Protein AF-A0A3C0PGJ9-F1 (afdb_monomer_lite)

Radius of gyration: 36.6 Å; chains: 1; bounding box: 47×54×153 Å

Secondary structure (DSSP, 8-state):
------------------------------PPEEEE-TTS-EEEE-TTSBEEETT---PPPSS-EEEEEGGGEEEEE-TTSBEEEESS----HHHH-S-S-EEEEEEEEESSHHHHHHHHHHHHHHHHHHHHHHHTGGG---HHHHHHHHHHS--EEEEEEEEETTTEEEEEEEEEE-HHHHHHHHHHHHHHHHHHHHHHTT-

Structure (mmCIF, N/CA/C/O backbone):
data_AF-A0A3C0PGJ9-F1
#
_entry.id   AF-A0A3C0PGJ9-F1
#
loop_
_atom_site.group_PDB
_atom_site.id
_atom_site.type_symbol
_atom_site.label_atom_id
_atom_site.label_alt_id
_atom_site.label_comp_id
_atom_site.label_asym_id
_atom_site.label_entity_id
_atom_site.label_seq_id
_atom_site.pdbx_PDB_ins_code
_atom_site.Cartn_x
_atom_site.Cartn_y
_atom_site.Cartn_z
_atom_site.occupancy
_atom_site.B_iso_or_equiv
_atom_site.auth_seq_id
_atom_site.auth_comp_id
_atom_site.auth_asym_id
_atom_site.auth_atom_id
_atom_site.pdbx_PDB_model_num
ATOM 1 N N . MET A 1 1 ? -1.703 12.792 115.496 1.00 37.56 1 MET A N 1
ATOM 2 C CA . MET A 1 1 ? -1.846 11.334 115.706 1.00 37.56 1 MET A CA 1
ATOM 3 C C . MET A 1 1 ? -3.031 10.835 114.889 1.00 37.56 1 MET A C 1
ATOM 5 O O . MET A 1 1 ? -4.003 11.565 114.768 1.00 37.56 1 MET A O 1
ATOM 9 N N . LYS A 1 2 ? -2.873 9.636 114.305 1.00 44.28 2 LYS A N 1
ATOM 10 C CA . LYS A 1 2 ? -3.867 8.713 113.705 1.00 44.28 2 LYS A CA 1
ATOM 11 C C . LYS A 1 2 ? -5.272 8.800 114.362 1.00 44.28 2 LYS A C 1
ATOM 13 O O . LYS A 1 2 ? -5.328 9.082 115.547 1.00 44.28 2 LYS A O 1
ATOM 18 N N . LEU A 1 3 ? -6.420 8.504 113.741 1.00 43.69 3 LEU A N 1
ATOM 19 C CA . LEU A 1 3 ? -6.761 7.570 112.659 1.00 43.69 3 LEU A CA 1
ATOM 20 C C . LEU A 1 3 ? -8.226 7.825 112.210 1.00 43.69 3 LEU A C 1
ATOM 22 O O . LEU A 1 3 ? -9.052 8.163 113.052 1.00 43.69 3 LEU A O 1
ATOM 26 N N . GLY A 1 4 ? -8.560 7.474 110.961 1.00 55.72 4 GLY A N 1
ATOM 27 C CA . GLY A 1 4 ? -9.860 6.876 110.615 1.00 55.72 4 GLY A CA 1
ATOM 28 C C . GLY A 1 4 ? -10.813 7.714 109.757 1.00 55.72 4 GLY A C 1
ATOM 29 O O . GLY A 1 4 ? -11.150 8.829 110.130 1.00 55.72 4 GLY A O 1
ATOM 30 N N . ILE A 1 5 ? -11.303 7.127 108.652 1.00 49.25 5 ILE A N 1
ATOM 31 C CA . ILE A 1 5 ? -12.728 6.789 108.416 1.00 49.25 5 ILE A CA 1
ATOM 32 C C . ILE A 1 5 ? -12.975 6.405 106.935 1.00 49.25 5 ILE A C 1
ATOM 34 O O . ILE A 1 5 ? -12.710 7.167 106.016 1.00 49.25 5 ILE A O 1
ATOM 38 N N . LEU A 1 6 ? -13.475 5.171 106.785 1.00 42.78 6 LEU A N 1
ATOM 39 C CA . LEU A 1 6 ? -14.488 4.620 105.868 1.00 42.78 6 LEU A CA 1
ATOM 40 C C . LEU A 1 6 ? -14.475 4.859 104.336 1.00 42.78 6 LEU A C 1
ATOM 42 O O . LEU A 1 6 ? -14.649 5.965 103.848 1.00 42.78 6 LEU A O 1
ATOM 46 N N . LYS A 1 7 ? -14.477 3.707 103.633 1.00 57.66 7 LYS A N 1
ATOM 47 C CA . LYS A 1 7 ? -15.436 3.224 102.604 1.00 57.66 7 LYS A CA 1
ATOM 48 C C . LYS A 1 7 ? -16.105 4.267 101.691 1.00 57.66 7 LYS A C 1
ATOM 50 O O . LYS A 1 7 ? -16.838 5.097 102.194 1.00 57.66 7 LYS A O 1
ATOM 55 N N . PHE A 1 8 ? -16.105 4.023 100.375 1.00 43.84 8 PHE A N 1
ATOM 56 C CA . PHE A 1 8 ? -17.338 3.671 99.645 1.00 43.84 8 PHE A CA 1
ATOM 57 C C . PHE A 1 8 ? -17.036 3.125 98.241 1.00 43.84 8 PHE A C 1
ATOM 59 O O . PHE A 1 8 ? -16.240 3.681 97.490 1.00 43.84 8 PHE A O 1
ATOM 66 N N . SER A 1 9 ? -17.695 2.011 97.921 1.00 53.28 9 SER A N 1
ATOM 67 C CA . SER A 1 9 ? -17.840 1.445 96.582 1.00 53.28 9 SER A CA 1
ATOM 68 C C . SER A 1 9 ? -18.422 2.464 95.614 1.00 53.28 9 SER A C 1
ATOM 70 O O . SER A 1 9 ? -19.460 3.033 95.933 1.00 53.28 9 SER A O 1
ATOM 72 N N . VAL A 1 10 ? -17.887 2.546 94.395 1.00 50.62 10 VAL A N 1
ATOM 73 C CA . VAL A 1 10 ? -18.722 2.773 93.209 1.00 50.62 10 VAL A CA 1
ATOM 74 C C . VAL A 1 10 ? -18.164 1.948 92.050 1.00 50.62 10 VAL A C 1
ATOM 76 O O . VAL A 1 10 ? -17.115 2.232 91.479 1.00 50.62 10 VAL A O 1
ATOM 79 N N . LEU A 1 11 ? -18.906 0.890 91.749 1.00 55.12 11 LEU A N 1
ATOM 80 C CA . LEU A 1 11 ? -18.835 0.070 90.555 1.00 55.12 11 LEU A CA 1
ATOM 81 C C . LEU A 1 11 ? -19.421 0.904 89.397 1.00 55.12 11 LEU A C 1
ATOM 83 O O . LEU A 1 11 ? -20.595 1.259 89.461 1.00 55.12 11 LEU A O 1
ATOM 87 N N . PHE A 1 12 ? -18.645 1.233 88.362 1.00 46.16 12 PHE A N 1
ATOM 88 C CA . PHE A 1 12 ? -19.181 1.834 87.130 1.00 46.16 12 PHE A CA 1
ATOM 89 C C . PHE A 1 12 ? -18.823 0.946 85.933 1.00 46.16 12 PHE A C 1
ATOM 91 O O . PHE A 1 12 ? -17.737 1.018 85.363 1.00 46.16 12 PHE A O 1
ATOM 98 N N . LEU A 1 13 ? -19.760 0.055 85.602 1.00 51.94 13 LEU A N 1
ATOM 99 C CA . LEU A 1 13 ? -19.813 -0.717 84.363 1.00 51.94 13 LEU A CA 1
ATOM 100 C C . LEU A 1 13 ? -20.321 0.203 83.248 1.00 51.94 13 LEU A C 1
ATOM 102 O O . LEU A 1 13 ? -21.502 0.540 83.219 1.00 51.94 13 LEU A O 1
ATOM 106 N N . ILE A 1 14 ? -19.443 0.596 82.326 1.00 56.72 14 ILE A N 1
ATOM 107 C CA . ILE A 1 14 ? -19.838 1.287 81.095 1.00 56.72 14 ILE A CA 1
ATOM 108 C C . ILE A 1 14 ? -19.941 0.232 79.992 1.00 56.72 14 ILE A C 1
ATOM 110 O O . ILE A 1 14 ? -18.946 -0.170 79.392 1.00 56.72 14 ILE A O 1
ATOM 114 N N . PHE A 1 15 ? -21.164 -0.240 79.751 1.00 45.84 15 PHE A N 1
ATOM 115 C CA . PHE A 1 15 ? -21.526 -0.986 78.549 1.00 45.84 15 PHE A CA 1
ATOM 116 C C . PHE A 1 15 ? -21.527 -0.018 77.358 1.00 45.84 15 PHE A C 1
ATOM 118 O O . PHE A 1 15 ? -22.449 0.779 77.197 1.00 45.84 15 PHE A O 1
ATOM 125 N N . SER A 1 16 ? -20.486 -0.079 76.526 1.00 54.81 16 SER A N 1
ATOM 126 C CA . SER A 1 16 ? -20.469 0.580 75.218 1.00 54.81 16 SER A CA 1
ATOM 127 C C . SER A 1 16 ? -21.155 -0.336 74.205 1.00 54.81 16 SER A C 1
ATOM 129 O O . SER A 1 16 ? -20.590 -1.331 73.750 1.00 54.81 16 SER A O 1
ATOM 131 N N . THR A 1 17 ? -22.417 -0.044 73.902 1.00 52.75 17 THR A N 1
ATOM 132 C CA . THR A 1 17 ? -23.191 -0.734 72.867 1.00 52.75 17 THR A CA 1
ATOM 133 C C . THR A 1 17 ? -22.698 -0.313 71.487 1.00 52.75 17 THR A C 1
ATOM 135 O O . THR A 1 17 ? -23.039 0.757 70.979 1.00 52.75 17 THR A O 1
ATOM 138 N N . LEU A 1 18 ? -21.899 -1.187 70.881 1.00 47.06 18 LEU A N 1
ATOM 139 C CA . LEU A 1 18 ? -21.475 -1.135 69.489 1.00 47.06 18 LEU A CA 1
ATOM 140 C C . LEU A 1 18 ? -22.702 -1.361 68.581 1.00 47.06 18 LEU A C 1
ATOM 142 O O . LEU A 1 18 ? -23.127 -2.493 68.362 1.00 47.06 18 LEU A O 1
ATOM 146 N N . SER A 1 19 ? -23.308 -0.282 68.077 1.00 51.66 19 SER A N 1
ATOM 147 C CA . SER A 1 19 ? -24.353 -0.367 67.048 1.00 51.66 19 SER A CA 1
ATOM 148 C C . SER A 1 19 ? -23.714 -0.687 65.700 1.00 51.66 19 SER A C 1
ATOM 150 O O . SER A 1 19 ? -23.225 0.195 64.998 1.00 51.66 19 SER A O 1
ATOM 152 N N . ILE A 1 20 ? -23.705 -1.971 65.347 1.00 55.75 20 ILE A N 1
ATOM 153 C CA . ILE A 1 20 ? -23.336 -2.454 64.016 1.00 55.75 20 ILE A CA 1
ATOM 154 C C . ILE A 1 20 ? -24.517 -2.152 63.084 1.00 55.75 20 ILE A C 1
ATOM 156 O O . ILE A 1 20 ? -25.465 -2.929 62.984 1.00 55.75 20 ILE A O 1
ATOM 160 N N . PHE A 1 21 ? -24.480 -1.003 62.407 1.00 52.09 21 PHE A N 1
ATOM 161 C CA . PHE A 1 21 ? -25.336 -0.764 61.246 1.00 52.09 21 PHE A CA 1
ATOM 162 C C . PHE A 1 21 ? -24.844 -1.658 60.104 1.00 52.09 21 PHE A C 1
ATOM 164 O O . PHE A 1 21 ? -23.918 -1.314 59.374 1.00 52.09 21 PHE A O 1
ATOM 171 N N . ALA A 1 22 ? -25.461 -2.831 59.968 1.00 52.88 22 ALA A N 1
ATOM 172 C CA . ALA A 1 22 ? -25.340 -3.668 58.786 1.00 52.88 22 ALA A CA 1
ATOM 173 C C . ALA A 1 22 ? -26.047 -2.966 57.615 1.00 52.88 22 ALA A C 1
ATOM 175 O O . ALA A 1 22 ? -27.233 -3.176 57.355 1.00 52.88 22 ALA A O 1
ATOM 176 N N . THR A 1 23 ? -25.323 -2.098 56.913 1.00 58.59 23 THR A N 1
ATOM 177 C CA . THR A 1 23 ? -25.697 -1.639 55.578 1.00 58.59 23 THR A CA 1
ATOM 178 C C . THR A 1 23 ? -25.723 -2.861 54.663 1.00 58.59 23 THR A C 1
ATOM 180 O O . THR A 1 23 ? -24.694 -3.335 54.188 1.00 58.59 23 THR A O 1
ATOM 183 N N . LYS A 1 24 ? -26.923 -3.408 54.438 1.00 50.03 24 LYS A N 1
ATOM 184 C CA . LYS A 1 24 ? -27.207 -4.325 53.330 1.00 50.03 24 LYS A CA 1
ATOM 185 C C . LYS A 1 24 ? -26.886 -3.585 52.032 1.00 50.03 24 LYS A C 1
ATOM 187 O O . LYS A 1 24 ? -27.726 -2.868 51.497 1.00 50.03 24 LYS A O 1
ATOM 192 N N . GLY A 1 25 ? -25.644 -3.719 51.573 1.00 55.59 25 GLY A N 1
ATOM 193 C CA . GLY A 1 25 ? -25.239 -3.313 50.240 1.00 55.59 25 GLY A CA 1
ATOM 194 C C . GLY A 1 25 ? -26.101 -4.067 49.241 1.00 55.59 25 GLY A C 1
ATOM 195 O O . GLY A 1 25 ? -26.071 -5.295 49.184 1.00 55.59 25 GLY A O 1
ATOM 196 N N . ILE A 1 26 ? -26.911 -3.326 48.495 1.00 53.72 26 ILE A N 1
ATOM 197 C CA . ILE A 1 26 ? -27.566 -3.819 47.292 1.00 53.72 26 ILE A CA 1
ATOM 198 C C . ILE A 1 26 ? -26.423 -4.123 46.321 1.00 53.72 26 ILE A C 1
ATOM 200 O O . ILE A 1 26 ? -25.862 -3.216 45.712 1.00 53.72 26 ILE A O 1
ATOM 204 N N . LEU A 1 27 ? -26.020 -5.392 46.248 1.00 51.94 27 LEU A N 1
ATOM 205 C CA . LEU A 1 27 ? -25.203 -5.916 45.162 1.00 51.94 27 LEU A CA 1
ATOM 206 C C . LEU A 1 27 ? -26.061 -5.812 43.902 1.00 51.94 27 LEU A C 1
ATOM 208 O O . LEU A 1 27 ? -26.862 -6.693 43.605 1.00 51.94 27 LEU A O 1
ATOM 212 N N . THR A 1 28 ? -25.956 -4.688 43.198 1.00 56.75 28 THR A N 1
ATOM 213 C CA . THR A 1 28 ? -26.374 -4.620 41.803 1.00 56.75 28 THR A CA 1
ATOM 214 C C . THR A 1 28 ? -25.524 -5.636 41.060 1.00 56.75 28 THR A C 1
ATOM 216 O O . THR A 1 28 ? -24.316 -5.449 40.934 1.00 56.75 28 THR A O 1
ATOM 219 N N . GLU A 1 29 ? -26.142 -6.737 40.649 1.00 55.62 29 GLU A N 1
ATOM 220 C CA . GLU A 1 29 ? -25.559 -7.726 39.753 1.00 55.62 29 GLU A CA 1
ATOM 221 C C . GLU A 1 29 ? -25.183 -6.997 38.460 1.00 55.62 29 GLU A C 1
ATOM 223 O O . GLU A 1 29 ? -26.036 -6.677 37.630 1.00 55.62 29 GLU A O 1
ATOM 228 N N . VAL A 1 30 ? -23.915 -6.599 38.349 1.00 62.09 30 VAL A N 1
ATOM 229 C CA . VAL A 1 30 ? -23.435 -5.881 37.174 1.00 62.09 30 VAL A CA 1
ATOM 230 C C . VAL A 1 30 ? -23.255 -6.929 36.085 1.00 62.09 30 VAL A C 1
ATOM 232 O O . VAL A 1 30 ? -22.263 -7.649 36.058 1.00 62.09 30 VAL A O 1
ATOM 235 N N . GLN A 1 31 ? -24.284 -7.081 35.255 1.00 78.50 31 GLN A N 1
ATOM 236 C CA . GLN A 1 31 ? -24.296 -8.056 34.172 1.00 78.50 31 GLN A CA 1
ATOM 237 C C . GLN A 1 31 ? -23.235 -7.702 33.128 1.00 78.50 31 GLN A C 1
ATOM 239 O O . GLN A 1 31 ? -23.148 -6.555 32.679 1.00 78.50 31 GLN A O 1
ATOM 244 N N . SER A 1 32 ? -22.443 -8.699 32.734 1.00 85.75 32 SER A N 1
ATOM 245 C CA . SER A 1 32 ? -21.529 -8.592 31.600 1.00 85.75 32 SER A CA 1
ATOM 246 C C . SER A 1 32 ? -22.314 -8.348 30.307 1.00 85.75 32 SER A C 1
ATOM 248 O O . SER A 1 32 ? -23.414 -8.870 30.118 1.00 85.75 32 SER A O 1
ATOM 250 N N . MET A 1 33 ? -21.755 -7.542 29.405 1.00 90.25 33 MET A N 1
ATOM 251 C CA . MET A 1 33 ? -22.374 -7.231 28.113 1.00 90.25 33 MET A CA 1
ATOM 252 C C . MET A 1 33 ? -21.811 -8.141 27.022 1.00 90.25 33 MET A C 1
ATOM 254 O O . MET A 1 33 ? -20.600 -8.239 26.859 1.00 90.25 33 MET A O 1
ATOM 258 N N . GLU A 1 34 ? -22.682 -8.768 26.237 1.00 92.31 34 GLU A N 1
ATOM 259 C CA . GLU A 1 34 ? -22.280 -9.556 25.068 1.00 92.31 34 GLU A CA 1
ATOM 260 C C . GLU A 1 34 ? -22.161 -8.673 23.826 1.00 92.31 34 GLU A C 1
ATOM 262 O O . GLU A 1 34 ? -23.104 -7.961 23.471 1.00 92.31 34 GLU A O 1
ATOM 267 N N . LEU A 1 35 ? -21.025 -8.754 23.131 1.00 92.12 35 LEU A N 1
ATOM 268 C CA . LEU A 1 35 ? -20.812 -8.107 21.840 1.00 92.12 35 LEU A CA 1
ATOM 269 C C . LEU A 1 35 ? -20.402 -9.111 20.772 1.00 92.12 35 LEU A C 1
ATOM 271 O O . LEU A 1 35 ? -19.624 -10.028 21.023 1.00 92.12 35 LEU A O 1
ATOM 275 N N . LYS A 1 36 ? -20.883 -8.881 19.548 1.00 90.69 36 LYS A N 1
ATOM 276 C CA . LYS A 1 36 ? -20.424 -9.597 18.360 1.00 90.69 36 LYS A CA 1
ATOM 277 C C . LYS A 1 36 ? -19.323 -8.796 17.670 1.00 90.69 36 LYS A C 1
ATOM 279 O O . LYS A 1 36 ? -19.534 -7.638 17.314 1.00 90.69 36 LYS A O 1
ATOM 284 N N . THR A 1 37 ? -18.162 -9.404 17.486 1.00 87.44 37 THR A N 1
ATOM 285 C CA . THR A 1 37 ? -17.007 -8.802 16.817 1.00 87.44 37 THR A CA 1
ATOM 286 C C . THR A 1 37 ? -17.203 -8.763 15.291 1.00 87.44 37 THR A C 1
ATOM 288 O O . THR A 1 37 ? -18.058 -9.480 14.756 1.00 87.44 37 THR A O 1
ATOM 291 N N . PRO A 1 38 ? -16.422 -7.952 14.549 1.00 81.06 38 PRO A N 1
ATOM 292 C CA . PRO A 1 38 ? -16.539 -7.851 13.089 1.00 81.06 38 PRO A CA 1
ATOM 293 C C . PRO A 1 38 ? -16.291 -9.167 12.334 1.00 81.06 38 PRO A C 1
ATOM 295 O O . PRO A 1 38 ? -16.853 -9.376 11.263 1.00 81.06 38 PRO A O 1
ATOM 298 N N . ASP A 1 39 ? -15.481 -10.065 12.897 1.00 82.69 39 ASP A N 1
ATOM 299 C CA . ASP A 1 39 ? -15.217 -11.417 12.385 1.00 82.69 39 ASP A CA 1
ATOM 300 C C . ASP A 1 39 ? -16.267 -12.454 12.831 1.00 82.69 39 ASP A C 1
ATOM 302 O O . ASP A 1 39 ? -16.199 -13.623 12.456 1.00 82.69 39 ASP A O 1
ATOM 306 N N . GLY A 1 40 ? -17.279 -12.023 13.588 1.00 86.25 40 GLY A N 1
ATOM 307 C CA . GLY A 1 40 ? -18.448 -12.819 13.947 1.00 86.25 40 GLY A CA 1
ATOM 308 C C . GLY A 1 40 ? -18.339 -13.603 15.253 1.00 86.25 40 GLY A C 1
ATOM 309 O O . GLY A 1 40 ? -19.265 -14.359 15.552 1.00 86.25 40 GLY A O 1
ATOM 310 N N . LEU A 1 41 ? -17.269 -13.415 16.027 1.00 88.62 41 LEU A N 1
ATOM 311 C CA . LEU A 1 41 ? -17.097 -14.007 17.355 1.00 88.62 41 LEU A CA 1
ATOM 312 C C . LEU A 1 41 ? -17.924 -13.260 18.404 1.00 88.62 41 LEU A C 1
ATOM 314 O O . LEU A 1 41 ? -18.353 -12.129 18.186 1.00 88.62 41 LEU A O 1
ATOM 318 N N . ILE A 1 42 ? -18.151 -13.901 19.550 1.00 91.12 42 ILE A N 1
ATOM 319 C CA . ILE A 1 42 ? -18.863 -13.299 20.680 1.00 91.12 42 ILE A CA 1
ATOM 320 C C . ILE A 1 42 ? -17.872 -13.068 21.818 1.00 91.12 42 ILE A C 1
ATOM 322 O O . ILE A 1 42 ? -17.197 -13.998 22.266 1.00 91.12 42 ILE A O 1
ATOM 326 N N . ILE A 1 43 ? -17.807 -11.825 22.285 1.00 92.88 43 ILE A N 1
ATOM 327 C CA . ILE A 1 43 ? -17.016 -11.414 23.443 1.00 92.88 43 ILE A CA 1
ATOM 328 C C . ILE A 1 43 ? -17.928 -10.958 24.581 1.00 92.88 43 ILE A C 1
ATOM 330 O O . ILE A 1 43 ? -19.011 -10.415 24.352 1.00 92.88 43 ILE A O 1
ATOM 334 N N . LEU A 1 44 ? -17.468 -11.182 25.804 1.00 93.56 44 LEU A N 1
ATOM 335 C CA . LEU A 1 44 ? -18.070 -10.727 27.045 1.00 93.56 44 LEU A CA 1
ATOM 336 C C . LEU A 1 44 ? -17.284 -9.525 27.549 1.00 93.56 44 LEU A C 1
ATOM 338 O O . LEU A 1 44 ? -16.071 -9.600 27.723 1.00 93.56 44 LEU A O 1
ATOM 342 N N . LEU A 1 45 ? -17.980 -8.419 27.772 1.00 94.06 45 LEU A N 1
ATOM 343 C CA . LEU A 1 45 ? -17.442 -7.229 28.408 1.00 94.06 45 LEU A CA 1
ATOM 344 C C . LEU A 1 45 ? -17.787 -7.262 29.886 1.00 94.06 45 LEU A C 1
ATOM 346 O O . LEU A 1 45 ? -18.958 -7.162 30.264 1.00 94.06 45 LEU A O 1
ATOM 350 N N . ASN A 1 46 ? -16.763 -7.368 30.715 1.00 93.25 46 ASN A N 1
ATOM 351 C CA . ASN A 1 46 ? -16.915 -7.397 32.152 1.00 93.25 46 ASN A CA 1
ATOM 352 C C . ASN A 1 46 ? -17.020 -5.975 32.726 1.00 93.25 46 ASN A C 1
ATOM 354 O O . ASN A 1 46 ? -16.427 -5.030 32.189 1.00 93.25 46 ASN A O 1
ATOM 358 N N . PRO A 1 47 ? -17.740 -5.808 33.847 1.00 90.50 47 PRO A N 1
ATOM 359 C CA . PRO A 1 47 ? -17.896 -4.524 34.535 1.00 90.50 47 PRO A CA 1
ATOM 360 C C . PRO A 1 47 ? -16.592 -3.847 34.971 1.00 90.50 47 PRO A C 1
ATOM 362 O O . PRO A 1 47 ? -16.553 -2.631 35.137 1.00 90.50 47 PRO A O 1
ATOM 365 N N . ASP A 1 48 ? -15.527 -4.623 35.163 1.00 92.00 48 ASP A N 1
ATOM 366 C CA . ASP A 1 48 ? -14.194 -4.175 35.581 1.00 92.00 48 ASP A CA 1
ATOM 367 C C . ASP A 1 48 ? -13.315 -3.694 34.405 1.00 92.00 48 ASP A C 1
ATOM 369 O O . ASP A 1 48 ? -12.084 -3.624 34.505 1.00 92.00 48 ASP A O 1
ATOM 373 N N . SER A 1 49 ? -13.952 -3.374 33.274 1.00 92.88 49 SER A N 1
ATOM 374 C CA . SER A 1 49 ? -13.308 -2.998 32.014 1.00 92.88 49 SER A CA 1
ATOM 375 C C . SER A 1 49 ? -12.418 -4.091 31.416 1.00 92.88 49 SER A C 1
ATOM 377 O O . SER A 1 49 ? -11.555 -3.770 30.597 1.00 92.88 49 SER A O 1
ATOM 379 N N . THR A 1 50 ? -12.592 -5.360 31.798 1.00 94.00 50 THR A N 1
ATOM 380 C CA . THR A 1 50 ? -11.949 -6.497 31.119 1.00 94.00 50 THR A CA 1
ATOM 381 C C . THR A 1 50 ? -12.872 -7.141 30.095 1.00 94.00 50 THR A C 1
ATOM 383 O O . THR A 1 50 ? -14.084 -6.932 30.132 1.00 94.00 50 THR A O 1
ATOM 386 N N . TRP A 1 51 ? -12.322 -7.880 29.137 1.00 93.75 51 TRP A N 1
ATOM 387 C CA . TRP A 1 51 ? -13.132 -8.635 28.184 1.00 93.75 51 TRP A CA 1
ATOM 388 C C . TRP A 1 51 ? -12.547 -10.021 27.919 1.00 93.75 51 TRP A C 1
ATOM 390 O O . TRP A 1 51 ? -11.341 -10.229 28.046 1.00 93.75 51 TRP A O 1
ATOM 400 N N . GLU A 1 52 ? -13.409 -10.957 27.531 1.00 91.81 52 GLU A N 1
ATOM 401 C CA . GLU A 1 52 ? -13.035 -12.333 27.195 1.00 91.81 52 GLU A CA 1
ATOM 402 C C . GLU A 1 52 ? -13.912 -12.905 26.074 1.00 91.81 52 GLU A C 1
ATOM 404 O O . GLU A 1 52 ? -14.963 -12.356 25.747 1.00 91.81 52 GLU A O 1
ATOM 409 N N . PHE A 1 53 ? -13.498 -14.014 25.461 1.00 91.56 53 PHE A N 1
ATOM 410 C CA . PHE A 1 53 ? -14.346 -14.739 24.512 1.00 91.56 53 PHE A CA 1
ATOM 411 C C . PHE A 1 53 ? -15.366 -15.595 25.263 1.00 91.56 53 PHE A C 1
ATOM 413 O O . PHE A 1 53 ? -14.992 -16.353 26.157 1.00 91.56 53 PHE A O 1
ATOM 420 N N . LYS A 1 54 ? -16.641 -15.533 24.855 1.00 87.50 54 LYS A N 1
ATOM 421 C CA . LYS A 1 54 ? -17.746 -16.235 25.535 1.00 87.50 54 LYS A CA 1
ATOM 422 C C . LYS A 1 54 ? -17.529 -17.749 25.650 1.00 87.50 54 LYS A C 1
ATOM 424 O O . LYS A 1 54 ? -17.870 -18.340 26.667 1.00 87.50 54 LYS A O 1
ATOM 429 N N . ASP A 1 55 ? -16.925 -18.360 24.633 1.00 83.44 55 ASP A N 1
ATOM 430 C CA . ASP A 1 55 ? -16.706 -19.811 24.579 1.00 83.44 55 ASP A CA 1
ATOM 431 C C . ASP A 1 55 ? -15.367 -20.251 25.203 1.00 83.44 55 ASP A C 1
ATOM 433 O O . ASP A 1 55 ? -14.927 -21.381 24.999 1.00 83.44 55 ASP A O 1
ATOM 437 N N . GLY A 1 56 ? -14.657 -19.359 25.907 1.00 71.25 56 GLY A N 1
ATOM 438 C CA . GLY A 1 56 ? -13.340 -19.655 26.489 1.00 71.25 56 GLY A CA 1
ATOM 439 C C . GLY A 1 56 ? -12.238 -19.925 25.453 1.00 71.25 56 GLY A C 1
ATOM 440 O O . GLY A 1 56 ? -11.124 -20.308 25.811 1.00 71.25 56 GLY A O 1
ATOM 441 N N . ILE A 1 57 ? -12.525 -19.722 24.163 1.00 74.38 57 ILE A N 1
ATOM 442 C CA . ILE A 1 57 ? -11.552 -19.848 23.081 1.00 74.38 57 ILE A CA 1
ATOM 443 C C . ILE A 1 57 ? -10.606 -18.653 23.178 1.00 74.38 57 ILE A C 1
ATOM 445 O O . ILE A 1 57 ? -10.942 -17.553 22.744 1.00 74.38 57 ILE A O 1
ATOM 449 N N . GLN A 1 58 ? -9.411 -18.856 23.729 1.00 71.25 58 GLN A N 1
ATOM 450 C CA . GLN A 1 58 ? -8.357 -17.848 23.664 1.00 71.25 58 GLN A CA 1
ATOM 451 C C . GLN A 1 58 ? -7.889 -17.712 22.215 1.00 71.25 58 GLN A C 1
ATOM 453 O O . GLN A 1 58 ? -7.115 -18.528 21.714 1.00 71.25 58 GLN A O 1
ATOM 458 N N . LYS A 1 59 ? -8.382 -16.680 21.531 1.00 77.38 59 LYS A N 1
ATOM 459 C CA . LYS A 1 59 ? -7.773 -16.191 20.298 1.00 77.38 59 LYS A CA 1
ATOM 460 C C . LYS A 1 59 ? -6.891 -15.000 20.610 1.00 77.38 59 LYS A C 1
ATOM 462 O O . LYS A 1 59 ? -7.271 -14.104 21.360 1.00 77.38 59 LYS A O 1
ATOM 467 N N . GLU A 1 60 ? -5.726 -14.985 19.991 1.00 77.88 60 GLU A N 1
ATOM 468 C CA . GLU A 1 60 ? -4.891 -13.801 19.968 1.00 77.88 60 GLU A CA 1
ATOM 469 C C . GLU A 1 60 ? -5.535 -12.777 19.029 1.00 77.88 60 GLU A C 1
ATOM 471 O O . GLU A 1 60 ? -5.821 -13.079 17.868 1.00 77.88 60 GLU A O 1
ATOM 476 N N . ILE A 1 61 ? -5.823 -11.582 19.545 1.00 81.56 61 ILE A N 1
ATOM 477 C CA . ILE A 1 61 ? -6.239 -10.464 18.702 1.00 81.56 61 ILE A CA 1
ATOM 478 C C . ILE A 1 61 ? -4.993 -9.702 18.254 1.00 81.56 61 ILE A C 1
ATOM 480 O O . ILE A 1 61 ? -4.208 -9.234 19.074 1.00 81.56 61 ILE A O 1
ATOM 484 N N . GLU A 1 62 ? -4.803 -9.582 16.940 1.00 83.06 62 GLU A N 1
ATOM 485 C CA . GLU A 1 62 ? -3.591 -8.994 16.344 1.00 83.06 62 GLU A CA 1
ATOM 486 C C . GLU A 1 62 ? -3.497 -7.473 16.504 1.00 83.06 62 GLU A C 1
ATOM 488 O O . GLU A 1 62 ? -2.410 -6.903 16.381 1.00 83.06 62 GLU A O 1
ATOM 493 N N . ARG A 1 63 ? -4.624 -6.806 16.778 1.00 88.81 63 ARG A N 1
ATOM 494 C CA . ARG A 1 63 ? -4.716 -5.357 16.986 1.00 88.81 63 ARG A CA 1
ATOM 495 C C . ARG A 1 63 ? -5.982 -4.986 17.748 1.00 88.81 63 ARG A C 1
ATOM 497 O O . ARG A 1 63 ? -6.943 -5.756 17.769 1.00 88.81 63 ARG A O 1
ATOM 504 N N . ASP A 1 64 ? -5.975 -3.795 18.336 1.00 92.12 64 ASP A N 1
ATOM 505 C CA . ASP A 1 64 ? -7.182 -3.182 18.884 1.00 92.12 64 ASP A CA 1
ATOM 506 C C . ASP A 1 64 ? -8.255 -3.054 17.786 1.00 92.12 64 ASP A C 1
ATOM 508 O O . ASP A 1 64 ? -7.961 -2.946 16.595 1.00 92.12 64 ASP A O 1
ATOM 512 N N . PHE A 1 65 ? -9.528 -3.066 18.158 1.00 91.06 65 PHE A N 1
ATOM 513 C CA . PHE A 1 65 ? -10.610 -2.841 17.203 1.00 91.06 65 PHE A CA 1
ATOM 514 C C . PHE A 1 65 ? -11.811 -2.203 17.878 1.00 91.06 65 PHE A C 1
ATOM 516 O O . PHE A 1 65 ? -11.962 -2.236 19.097 1.00 91.06 65 PHE A O 1
ATOM 523 N N . THR A 1 66 ? -12.683 -1.608 17.073 1.00 93.06 66 THR A N 1
ATOM 524 C CA . THR A 1 66 ? -13.905 -0.980 17.568 1.00 93.06 66 THR A CA 1
ATOM 525 C C . THR A 1 66 ? -15.149 -1.733 17.128 1.00 93.06 66 THR A C 1
ATOM 527 O O . THR A 1 66 ? -15.232 -2.192 15.991 1.00 93.06 66 THR A O 1
ATOM 530 N N . VAL A 1 67 ? -16.129 -1.823 18.023 1.00 92.06 67 VAL A N 1
ATOM 531 C CA . VAL A 1 67 ? -17.447 -2.410 17.776 1.00 92.06 67 VAL A CA 1
ATOM 532 C C . VAL A 1 67 ? -18.501 -1.317 17.961 1.00 92.06 67 VAL A C 1
ATOM 534 O O . VAL A 1 67 ? -18.653 -0.808 19.077 1.00 92.06 67 VAL A O 1
ATOM 537 N N . PRO A 1 68 ? -19.228 -0.913 16.905 1.00 91.06 68 PRO A N 1
ATOM 538 C CA . PRO A 1 68 ? -20.353 -0.005 17.061 1.00 91.06 68 PRO A CA 1
ATOM 539 C C . PRO A 1 68 ? -21.474 -0.714 17.826 1.00 91.06 68 PRO A C 1
ATOM 541 O O . PRO A 1 68 ? -21.862 -1.835 17.497 1.00 91.06 68 PRO A O 1
ATOM 544 N N . VAL A 1 69 ? -22.006 -0.053 18.850 1.00 89.69 69 VAL A N 1
ATOM 545 C CA . VAL A 1 69 ? -23.128 -0.551 19.651 1.00 89.69 69 VAL A CA 1
ATOM 546 C C . VAL A 1 69 ? -24.341 0.365 19.490 1.00 89.69 69 VAL A C 1
ATOM 548 O O . VAL A 1 69 ? -24.246 1.500 19.014 1.00 89.69 69 VAL A O 1
ATOM 551 N N . GLY A 1 70 ? -25.518 -0.139 19.865 1.00 84.00 70 GLY A N 1
ATOM 552 C CA . GLY A 1 70 ? -26.769 0.614 19.766 1.00 84.00 70 GLY A CA 1
ATOM 553 C C . GLY A 1 70 ? -26.693 1.992 20.441 1.00 84.00 70 GLY A C 1
ATOM 554 O O . GLY A 1 70 ? -26.002 2.183 21.442 1.00 84.00 70 GLY A O 1
ATOM 555 N N . GLY A 1 71 ? -27.414 2.968 19.885 1.00 84.94 71 GLY A N 1
ATOM 556 C CA . GLY A 1 71 ? -27.446 4.336 20.418 1.00 84.94 71 GLY A CA 1
ATOM 557 C C . GLY A 1 71 ? -26.242 5.205 20.038 1.00 84.94 71 GLY A C 1
ATOM 558 O O . GLY A 1 71 ? -25.988 6.200 20.709 1.00 84.94 71 GLY A O 1
ATOM 559 N N . GLY A 1 72 ? -25.498 4.840 18.986 1.00 84.31 72 GLY A N 1
ATOM 560 C CA . GLY A 1 72 ? -24.399 5.650 18.444 1.00 84.31 72 GLY A CA 1
ATOM 561 C C . GLY A 1 72 ? -23.115 5.618 19.274 1.00 84.31 72 GLY A C 1
ATOM 562 O O . GLY A 1 72 ? -22.229 6.440 19.057 1.00 84.31 72 GLY A O 1
ATOM 563 N N . LYS A 1 73 ? -23.009 4.691 20.230 1.00 89.69 73 LYS A N 1
ATOM 564 C CA . LYS A 1 73 ? -21.790 4.474 21.011 1.00 89.69 73 LYS A CA 1
ATOM 565 C C . LYS A 1 73 ? -20.885 3.485 20.287 1.00 89.69 73 LYS A C 1
ATOM 567 O O . LYS A 1 73 ? -21.355 2.624 19.548 1.00 89.69 73 LYS A O 1
ATOM 572 N N . ILE A 1 74 ? -19.587 3.581 20.532 1.00 93.62 74 ILE A N 1
ATOM 573 C CA . ILE A 1 74 ? -18.589 2.679 19.960 1.00 93.62 74 ILE A CA 1
ATOM 574 C C . ILE A 1 74 ? -17.750 2.144 21.110 1.00 93.62 74 ILE A C 1
ATOM 576 O O . ILE A 1 74 ? -17.324 2.910 21.973 1.00 93.62 74 ILE A O 1
ATOM 580 N N . VAL A 1 75 ? -17.532 0.835 21.137 1.00 94.50 75 VAL A N 1
ATOM 581 C CA . VAL A 1 75 ? -16.675 0.183 22.125 1.00 94.50 75 VAL A CA 1
ATOM 582 C C . VAL A 1 75 ? -15.325 -0.110 21.492 1.00 94.50 75 VAL A C 1
ATOM 584 O O . VAL A 1 75 ? -15.265 -0.737 20.442 1.00 94.50 75 VAL A O 1
ATOM 587 N N . LEU A 1 76 ? -14.248 0.327 22.131 1.00 94.50 76 LEU A N 1
ATOM 588 C CA . LEU A 1 76 ? -12.884 -0.095 21.854 1.00 94.50 76 LEU A CA 1
ATOM 589 C C . LEU A 1 76 ? -12.594 -1.390 22.608 1.00 94.50 76 LEU A C 1
ATOM 591 O O . LEU A 1 76 ? -12.764 -1.437 23.824 1.00 94.50 76 LEU A O 1
ATOM 595 N N . ILE A 1 77 ? -12.118 -2.394 21.886 1.00 93.94 77 ILE A N 1
ATOM 596 C CA . ILE A 1 77 ? -11.587 -3.650 22.401 1.00 93.94 77 ILE A CA 1
ATOM 597 C C . ILE A 1 77 ? -10.081 -3.626 22.180 1.00 93.94 77 ILE A C 1
ATOM 599 O O . ILE A 1 77 ? -9.626 -3.571 21.037 1.00 93.94 77 ILE A O 1
ATOM 603 N N . SER A 1 78 ? -9.315 -3.628 23.268 1.00 92.81 78 SER A N 1
ATOM 604 C CA . SER A 1 78 ? -7.858 -3.577 23.207 1.00 92.81 78 SER A CA 1
ATOM 605 C C . SER A 1 78 ? -7.220 -4.948 23.411 1.00 92.81 78 SER A C 1
ATOM 607 O O . SER A 1 78 ? -7.726 -5.781 24.169 1.00 92.81 78 SER A O 1
ATOM 609 N N . GLN A 1 79 ? -6.068 -5.158 22.770 1.00 92.12 79 GLN A N 1
ATOM 610 C CA . GLN A 1 79 ? -5.216 -6.350 22.892 1.00 92.12 79 GLN A CA 1
ATOM 611 C C . GLN A 1 79 ? -4.796 -6.659 24.324 1.00 92.12 79 GLN A C 1
ATOM 613 O O . GLN A 1 79 ? -4.579 -7.815 24.673 1.00 92.12 79 GLN A O 1
ATOM 618 N N . ASN A 1 80 ? -4.724 -5.642 25.180 1.00 90.25 80 ASN A N 1
ATOM 619 C CA . ASN A 1 80 ? -4.372 -5.788 26.591 1.00 90.25 80 ASN A CA 1
ATOM 620 C C . ASN A 1 80 ? -5.546 -6.250 27.480 1.00 90.25 80 ASN A C 1
ATOM 622 O O . ASN A 1 80 ? -5.514 -6.032 28.692 1.00 90.25 80 ASN A O 1
ATOM 626 N N . GLN A 1 81 ? -6.584 -6.852 26.887 1.00 91.38 81 GLN A N 1
ATOM 627 C CA . GLN A 1 81 ? -7.800 -7.311 27.568 1.00 91.38 81 GLN A CA 1
ATOM 628 C C . GLN A 1 81 ? -8.587 -6.185 28.250 1.00 91.38 81 GLN A C 1
ATOM 630 O O . GLN A 1 81 ? -9.306 -6.430 29.217 1.00 91.38 81 GLN A O 1
ATOM 635 N N . LYS A 1 82 ? -8.470 -4.942 27.766 1.00 94.88 82 LYS A N 1
ATOM 636 C CA . LYS A 1 82 ? -9.283 -3.813 28.236 1.00 94.88 82 LYS A CA 1
ATOM 637 C C . LYS A 1 82 ? -10.317 -3.386 27.211 1.00 94.88 82 LYS A C 1
ATOM 639 O O . LYS A 1 82 ? -10.104 -3.525 26.008 1.00 94.88 82 LYS A O 1
ATOM 644 N N . TRP A 1 83 ? -11.428 -2.841 27.696 1.00 95.62 83 TRP A N 1
ATOM 645 C CA . TRP A 1 83 ? -12.426 -2.200 26.848 1.00 95.62 83 TRP A CA 1
ATOM 646 C C . TRP A 1 83 ? -12.881 -0.850 27.400 1.00 95.62 83 TRP A C 1
ATOM 648 O O . TRP A 1 83 ? -12.769 -0.565 28.593 1.00 95.62 83 TRP A O 1
ATOM 658 N N . GLY A 1 84 ? -13.407 -0.008 26.513 1.00 94.88 84 GLY A N 1
ATOM 659 C CA . GLY A 1 84 ? -13.981 1.283 26.880 1.00 94.88 84 GLY A CA 1
ATOM 660 C C . GLY A 1 84 ? -14.798 1.894 25.751 1.00 94.88 84 GLY A C 1
ATOM 661 O O . GLY A 1 84 ? -14.749 1.427 24.618 1.00 94.88 84 GLY A O 1
ATOM 662 N N . PHE A 1 85 ? -15.558 2.946 26.046 1.00 94.38 85 PHE A N 1
ATOM 663 C CA . PHE A 1 85 ? -16.269 3.691 25.010 1.00 94.38 85 PHE A CA 1
ATOM 664 C C . PHE A 1 85 ? -15.351 4.711 24.341 1.00 94.38 85 PHE A C 1
ATOM 666 O O . PHE A 1 85 ? -14.583 5.403 25.008 1.00 94.38 85 PHE A O 1
ATOM 673 N N . VAL A 1 86 ? -15.475 4.831 23.025 1.00 94.38 86 VAL A N 1
ATOM 674 C CA . VAL A 1 86 ? -14.772 5.823 22.212 1.00 94.38 86 VAL A CA 1
ATOM 675 C C . VAL A 1 86 ? -15.761 6.588 21.342 1.00 94.38 86 VAL A C 1
ATOM 677 O O . VAL A 1 86 ? -16.848 6.110 21.025 1.00 94.38 86 VAL A O 1
ATOM 680 N N . GLU A 1 87 ? -15.380 7.802 20.952 1.00 90.31 87 GLU A N 1
ATOM 681 C CA . GLU A 1 87 ? -16.214 8.664 20.104 1.00 90.31 87 GLU A CA 1
ATOM 682 C C . GLU A 1 87 ? -16.124 8.306 18.616 1.00 90.31 87 GLU A C 1
ATOM 684 O O . GLU A 1 87 ? -16.973 8.712 17.824 1.00 90.31 87 GLU A O 1
ATOM 689 N N . LYS A 1 88 ? -15.062 7.600 18.210 1.00 89.19 88 LYS A N 1
ATOM 690 C CA . LYS A 1 88 ? -14.752 7.304 16.809 1.00 89.19 88 LYS A CA 1
ATOM 691 C C . LYS A 1 88 ? -14.209 5.893 16.669 1.00 89.19 88 LYS A C 1
ATOM 693 O O . LYS A 1 88 ? -13.489 5.414 17.541 1.00 89.19 88 LYS A O 1
ATOM 698 N N . GLU A 1 89 ? -14.533 5.267 15.545 1.00 88.75 89 GLU A N 1
ATOM 699 C CA . GLU A 1 89 ? -13.964 3.978 15.170 1.00 88.75 89 GLU A CA 1
ATOM 700 C C . GLU A 1 89 ? -12.457 4.104 14.944 1.00 88.75 89 GLU A C 1
ATOM 702 O O . GLU A 1 89 ? -11.973 5.107 14.403 1.00 88.75 89 GLU A O 1
ATOM 707 N N . ILE A 1 90 ? -11.720 3.070 15.339 1.00 87.62 90 ILE A N 1
ATOM 708 C CA . ILE A 1 90 ? -10.314 2.957 14.976 1.00 87.62 90 ILE A CA 1
ATOM 709 C C . ILE A 1 90 ? -10.255 2.489 13.529 1.00 87.62 90 ILE A C 1
ATOM 711 O O . ILE A 1 90 ? -10.781 1.438 13.174 1.00 87.62 90 ILE A O 1
ATOM 715 N N . VAL A 1 91 ? -9.585 3.280 12.698 1.00 84.94 91 VAL A N 1
ATOM 716 C CA . VAL A 1 91 ? -9.337 2.951 11.298 1.00 84.94 91 VAL A CA 1
ATOM 717 C C . VAL A 1 91 ? -7.837 2.832 11.109 1.00 84.94 91 VAL A C 1
ATOM 719 O O . VAL A 1 91 ? -7.113 3.822 11.225 1.00 84.94 91 VAL A O 1
ATOM 722 N N . TYR A 1 92 ? -7.369 1.627 10.801 1.00 85.62 92 TYR A N 1
ATOM 723 C CA . TYR A 1 92 ? -5.970 1.421 10.461 1.00 85.62 92 TYR A CA 1
ATOM 724 C C . TYR A 1 92 ? -5.718 1.824 9.017 1.00 85.62 92 TYR A C 1
ATOM 726 O O . TYR A 1 92 ? -6.509 1.539 8.117 1.00 85.62 92 TYR A O 1
ATOM 734 N N . GLU A 1 93 ? -4.573 2.452 8.770 1.00 85.88 93 GLU A N 1
ATOM 735 C CA . GLU A 1 93 ? -4.189 2.848 7.414 1.00 85.88 93 GLU A CA 1
ATOM 736 C C . GLU A 1 93 ? -4.084 1.648 6.467 1.00 85.88 93 GLU A C 1
ATOM 738 O O . GLU A 1 93 ? -4.448 1.739 5.297 1.00 85.88 93 GLU A O 1
ATOM 743 N N . SER A 1 94 ? -3.674 0.489 6.981 1.00 86.19 94 SER A N 1
ATOM 744 C CA . SER A 1 94 ? -3.655 -0.765 6.229 1.00 86.19 94 SER A CA 1
ATOM 745 C C . SER A 1 94 ? -5.036 -1.192 5.720 1.00 86.19 94 SER A C 1
ATOM 747 O O . SER A 1 94 ? -5.111 -1.762 4.636 1.00 86.19 94 SER A O 1
ATOM 749 N N . ASP A 1 95 ? -6.119 -0.865 6.429 1.00 86.94 95 ASP A N 1
ATOM 750 C CA . ASP A 1 95 ? -7.498 -1.201 6.033 1.00 86.94 95 ASP A CA 1
ATOM 751 C C . ASP A 1 95 ? -8.046 -0.235 4.965 1.00 86.94 95 ASP A C 1
ATOM 753 O O . ASP A 1 95 ? -9.031 -0.506 4.259 1.00 86.94 95 ASP A O 1
ATOM 757 N N . LEU A 1 96 ? -7.389 0.920 4.823 1.00 89.38 96 LEU A N 1
ATOM 758 C CA . LEU A 1 96 ? -7.678 1.894 3.778 1.00 89.38 96 LEU A CA 1
ATOM 759 C C . LEU A 1 96 ? -7.068 1.492 2.428 1.00 89.38 96 LEU A C 1
ATOM 761 O O . LEU A 1 96 ? -7.491 2.018 1.393 1.00 89.38 96 LEU A O 1
ATOM 765 N N . LEU A 1 97 ? -6.127 0.545 2.403 1.00 93.00 97 LEU A N 1
ATOM 766 C CA . LEU A 1 97 ? -5.650 -0.052 1.160 1.00 93.00 97 LEU A CA 1
ATOM 767 C C . LEU A 1 97 ? -6.741 -0.932 0.541 1.00 93.00 97 LEU A C 1
ATOM 769 O O . LEU A 1 97 ? -7.450 -1.660 1.231 1.00 93.00 97 LEU A O 1
ATOM 773 N N . SER A 1 98 ? -6.894 -0.867 -0.782 1.00 91.88 98 SER A N 1
ATOM 774 C CA . SER A 1 98 ? -7.761 -1.804 -1.515 1.00 91.88 98 SER A CA 1
ATOM 775 C C . SER A 1 98 ? -7.021 -3.037 -2.038 1.00 91.88 98 SER A C 1
ATOM 777 O O . SER A 1 98 ? -7.670 -3.987 -2.463 1.00 91.88 98 SER A O 1
ATOM 779 N N . LEU A 1 99 ? -5.685 -3.020 -2.017 1.00 92.12 99 LEU A N 1
ATOM 780 C CA . LEU A 1 99 ? -4.810 -4.093 -2.483 1.00 92.12 99 LEU A CA 1
ATOM 781 C C . LEU A 1 99 ? -3.592 -4.198 -1.560 1.00 92.12 99 LEU A C 1
ATOM 783 O O . LEU A 1 99 ? -3.035 -3.172 -1.170 1.00 92.12 99 LEU A O 1
ATOM 787 N N . ASP A 1 100 ? -3.136 -5.420 -1.285 1.00 91.12 100 ASP A N 1
ATOM 788 C CA . ASP A 1 100 ? -1.899 -5.662 -0.525 1.00 91.12 100 ASP A CA 1
ATOM 789 C C . ASP A 1 100 ? -0.635 -5.528 -1.383 1.00 91.12 100 ASP A C 1
ATOM 791 O O . ASP A 1 100 ? 0.466 -5.388 -0.861 1.00 91.12 100 ASP A O 1
ATOM 795 N N . SER A 1 101 ? -0.750 -5.586 -2.710 1.00 94.81 101 SER A N 1
ATOM 796 C CA . SER A 1 101 ? 0.376 -5.348 -3.611 1.00 94.81 101 SER A CA 1
ATOM 797 C C . SER A 1 101 ? -0.093 -4.933 -4.998 1.00 94.81 101 SER A C 1
ATOM 799 O O . SER A 1 101 ? -1.244 -5.146 -5.385 1.00 94.81 101 SER A O 1
ATOM 801 N N . ILE A 1 102 ? 0.819 -4.341 -5.763 1.00 95.69 102 ILE A N 1
ATOM 802 C CA . ILE A 1 102 ? 0.623 -4.039 -7.176 1.00 95.69 102 ILE A CA 1
ATOM 803 C C . ILE A 1 102 ? 1.830 -4.512 -7.987 1.00 95.69 102 ILE A C 1
ATOM 805 O O . ILE A 1 102 ? 2.980 -4.401 -7.563 1.00 95.69 102 ILE A O 1
ATOM 809 N N . SER A 1 103 ? 1.547 -5.008 -9.189 1.00 96.69 103 SER A N 1
ATOM 810 C CA . SER A 1 103 ? 2.540 -5.334 -10.210 1.00 96.69 103 SER A CA 1
ATOM 811 C C . SER A 1 103 ? 2.221 -4.541 -11.465 1.00 96.69 103 SER A C 1
ATOM 813 O O . SER A 1 103 ? 1.086 -4.588 -11.943 1.00 96.69 103 SER A O 1
ATOM 815 N N . ALA A 1 104 ? 3.188 -3.792 -11.976 1.00 97.12 104 ALA A N 1
ATOM 816 C CA . ALA A 1 104 ? 3.055 -2.958 -13.164 1.00 97.12 104 ALA A CA 1
ATOM 817 C C . ALA A 1 104 ? 4.149 -3.306 -14.169 1.00 97.12 104 ALA A C 1
ATOM 819 O O . ALA A 1 104 ? 5.294 -3.506 -13.774 1.00 97.12 104 ALA A O 1
ATOM 820 N N . LYS A 1 105 ? 3.806 -3.393 -15.452 1.00 96.75 105 LYS A N 1
ATOM 821 C CA . LYS A 1 105 ? 4.689 -3.859 -16.516 1.00 96.75 105 LYS A CA 1
ATOM 822 C C . LYS A 1 105 ? 4.772 -2.828 -17.634 1.00 96.75 105 LYS A C 1
ATOM 824 O O . LYS A 1 105 ? 3.780 -2.292 -18.107 1.00 96.75 105 LYS A O 1
ATOM 829 N N . GLY A 1 106 ? 5.981 -2.572 -18.095 1.00 97.12 106 GLY A N 1
ATOM 830 C CA . GLY A 1 106 ? 6.234 -1.776 -19.284 1.00 97.12 106 GLY A CA 1
ATOM 831 C C . GLY A 1 106 ? 7.066 -2.569 -20.265 1.00 97.12 106 GLY A C 1
ATOM 832 O O . GLY A 1 106 ? 7.881 -3.397 -19.858 1.00 97.12 106 GLY A O 1
ATOM 833 N N . HIS A 1 107 ? 6.845 -2.326 -21.549 1.00 97.50 107 HIS A N 1
ATOM 834 C CA . HIS A 1 107 ? 7.489 -3.073 -22.614 1.00 97.50 107 HIS A CA 1
ATOM 835 C C . HIS A 1 107 ? 7.820 -2.138 -23.771 1.00 97.50 107 HIS A C 1
ATOM 837 O O . HIS A 1 107 ? 7.011 -1.299 -24.157 1.00 97.50 107 HIS A O 1
ATOM 843 N N . SER A 1 108 ? 9.018 -2.272 -24.321 1.00 97.50 108 SER A N 1
ATOM 844 C CA . SER A 1 108 ? 9.451 -1.470 -25.456 1.00 97.50 108 SER A CA 1
ATOM 845 C C . SER A 1 108 ? 10.413 -2.257 -26.324 1.00 97.50 108 SER A C 1
ATOM 847 O O . SER A 1 108 ? 11.234 -3.017 -25.813 1.00 97.50 108 SER A O 1
ATOM 849 N N . VAL A 1 109 ? 10.335 -2.022 -27.630 1.00 96.38 109 VAL A N 1
ATOM 850 C CA . VAL A 1 109 ? 11.263 -2.570 -28.615 1.00 96.38 109 VAL A CA 1
ATOM 851 C C . VAL A 1 109 ? 11.962 -1.409 -29.314 1.00 96.38 109 VAL A C 1
ATOM 853 O O . VAL A 1 109 ? 11.298 -0.531 -29.870 1.00 96.38 109 VAL A O 1
ATOM 856 N N . ASN A 1 110 ? 13.295 -1.365 -29.267 1.00 97.00 110 ASN A N 1
ATOM 857 C CA . ASN A 1 110 ? 14.081 -0.319 -29.925 1.00 97.00 110 ASN A CA 1
ATOM 858 C C . ASN A 1 110 ? 15.482 -0.817 -30.334 1.00 97.00 110 ASN A C 1
ATOM 860 O O . ASN A 1 110 ? 16.085 -1.582 -29.584 1.00 97.00 110 ASN A O 1
ATOM 864 N N . PRO A 1 111 ? 16.051 -0.368 -31.472 1.00 96.25 111 PRO A N 1
ATOM 865 C CA . PRO A 1 111 ? 17.438 -0.678 -31.835 1.00 96.25 111 PRO A CA 1
ATOM 866 C C . PRO A 1 111 ? 18.475 -0.272 -30.780 1.00 96.25 111 PRO A C 1
ATOM 868 O O . PRO A 1 111 ? 19.496 -0.942 -30.647 1.00 96.25 111 PRO A O 1
ATOM 871 N N . ASP A 1 112 ? 18.211 0.795 -30.026 1.00 96.75 112 ASP A N 1
ATOM 872 C CA . ASP A 1 112 ? 19.054 1.263 -28.931 1.00 96.75 112 ASP A CA 1
ATOM 873 C C . ASP A 1 112 ? 18.535 0.758 -27.572 1.00 96.75 112 ASP A C 1
ATOM 875 O O . ASP A 1 112 ? 17.392 1.020 -27.182 1.00 96.75 112 ASP A O 1
ATOM 879 N N . LEU A 1 113 ? 19.393 0.052 -26.826 1.00 94.62 113 LEU A N 1
ATOM 880 C CA . LEU A 1 113 ? 19.039 -0.558 -25.539 1.00 94.62 113 LEU A CA 1
ATOM 881 C C . LEU A 1 113 ? 18.628 0.490 -24.496 1.00 94.62 113 LEU A C 1
ATOM 883 O O . LEU A 1 113 ? 17.693 0.265 -23.723 1.00 94.62 113 LEU A O 1
ATOM 887 N N . VAL A 1 114 ? 19.305 1.641 -24.469 1.00 96.88 114 VAL A N 1
ATOM 888 C CA . VAL A 1 114 ? 19.027 2.713 -23.501 1.00 96.88 114 VAL A CA 1
ATOM 889 C C . VAL A 1 114 ? 17.637 3.295 -23.753 1.00 96.88 114 VAL A C 1
ATOM 891 O O . VAL A 1 114 ? 16.844 3.456 -22.823 1.00 96.88 114 VAL A O 1
ATOM 894 N N . THR A 1 115 ? 17.301 3.539 -25.016 1.00 96.38 115 THR A N 1
ATOM 895 C CA . THR A 1 115 ? 15.987 4.025 -25.442 1.00 96.38 115 THR A CA 1
ATOM 896 C C . THR A 1 115 ? 14.888 3.002 -25.153 1.00 96.38 115 THR A C 1
ATOM 898 O O . THR A 1 115 ? 13.858 3.377 -24.585 1.00 96.38 115 THR A O 1
ATOM 901 N N . ALA A 1 116 ? 15.103 1.715 -25.465 1.00 95.69 116 ALA A N 1
ATOM 902 C CA . ALA A 1 116 ? 14.162 0.642 -25.124 1.00 95.69 116 ALA A CA 1
ATOM 903 C C . ALA A 1 116 ? 13.910 0.584 -23.609 1.00 95.69 116 ALA A C 1
ATOM 905 O O . ALA A 1 116 ? 12.762 0.615 -23.162 1.00 95.69 116 ALA A O 1
ATOM 906 N N . THR A 1 117 ? 14.982 0.597 -22.814 1.00 96.38 117 THR A N 1
ATOM 907 C CA . THR A 1 117 ? 14.917 0.531 -21.349 1.00 96.38 117 THR A CA 1
ATOM 908 C C . THR A 1 117 ? 14.168 1.721 -20.759 1.00 96.38 117 THR A C 1
ATOM 910 O O . THR A 1 117 ? 13.240 1.534 -19.972 1.00 96.38 117 THR A O 1
ATOM 913 N N . ASN A 1 118 ? 14.509 2.944 -21.172 1.00 96.69 118 ASN A N 1
ATOM 914 C CA . ASN A 1 118 ? 13.860 4.159 -20.678 1.00 96.69 118 ASN A CA 1
ATOM 915 C C . ASN A 1 118 ? 12.364 4.191 -21.026 1.00 96.69 118 ASN A C 1
ATOM 917 O O . ASN A 1 118 ? 11.542 4.599 -20.201 1.00 96.69 118 ASN A O 1
ATOM 921 N N . ALA A 1 119 ? 11.993 3.737 -22.226 1.00 97.38 119 ALA A N 1
ATOM 92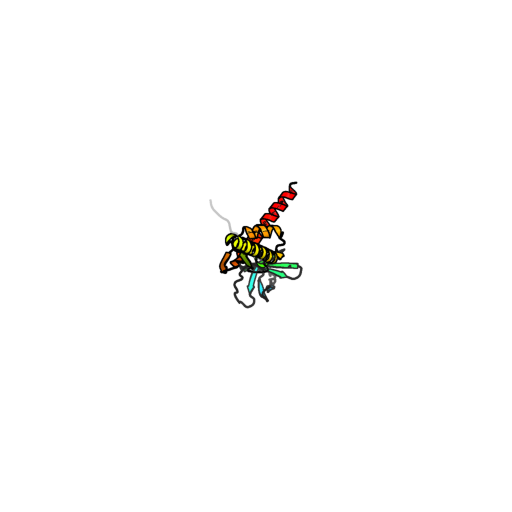2 C CA . ALA A 1 119 ? 10.599 3.650 -22.649 1.00 97.38 119 ALA A CA 1
ATOM 923 C C . ALA A 1 119 ? 9.818 2.593 -21.847 1.00 97.38 119 ALA A C 1
ATOM 925 O O . ALA A 1 119 ? 8.7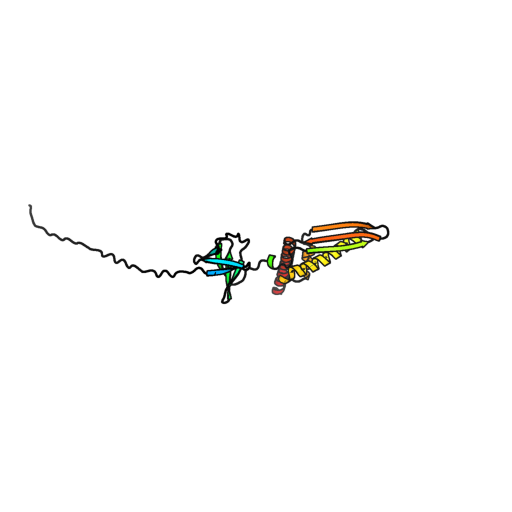52 2.908 -21.311 1.00 97.38 119 ALA A O 1
ATOM 926 N N . ALA A 1 120 ? 10.372 1.386 -21.685 1.00 97.25 120 ALA A N 1
ATOM 927 C CA . ALA A 1 120 ? 9.766 0.328 -20.879 1.00 97.25 120 ALA A CA 1
ATOM 928 C C . ALA A 1 120 ? 9.611 0.765 -19.411 1.00 97.25 120 ALA A C 1
ATOM 930 O O . ALA A 1 120 ? 8.543 0.613 -18.821 1.00 97.25 120 ALA A O 1
ATOM 931 N N . GLN A 1 121 ? 10.630 1.402 -18.829 1.00 96.44 121 GLN A N 1
ATOM 932 C CA . GLN A 1 121 ? 10.569 1.919 -17.462 1.00 96.44 121 GLN A CA 1
ATOM 933 C C . GLN A 1 121 ? 9.525 3.033 -17.307 1.00 96.44 121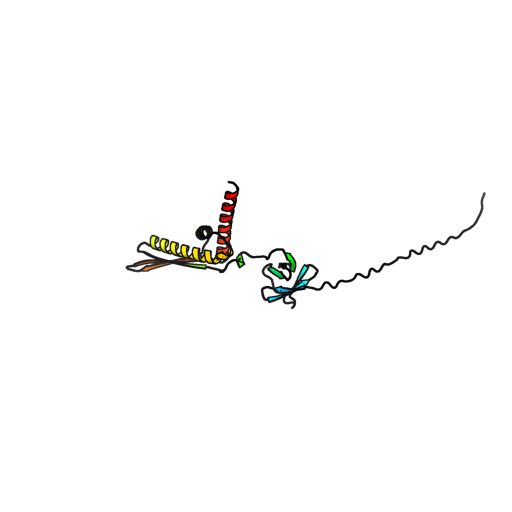 GLN A C 1
ATOM 935 O O . GLN A 1 121 ? 8.782 3.047 -16.323 1.00 96.44 121 GLN A O 1
ATOM 940 N N . LYS A 1 122 ? 9.422 3.949 -18.279 1.00 96.19 122 LYS A N 1
ATOM 941 C CA . LYS A 1 122 ? 8.401 5.006 -18.282 1.00 96.19 122 LYS A CA 1
ATOM 942 C C . LYS A 1 122 ? 6.991 4.416 -18.307 1.00 96.19 122 LYS A C 1
ATOM 944 O O . LYS A 1 122 ? 6.148 4.863 -17.530 1.00 96.19 122 LYS A O 1
ATOM 949 N N . GLN A 1 123 ? 6.745 3.410 -19.145 1.00 97.44 123 GLN A N 1
ATOM 950 C CA . GLN A 1 123 ? 5.450 2.732 -19.213 1.00 97.44 123 GLN A CA 1
ATOM 951 C C . GLN A 1 123 ? 5.133 1.982 -17.911 1.00 97.44 123 GLN A C 1
ATOM 953 O O . GLN A 1 123 ? 4.053 2.173 -17.350 1.00 97.44 123 GLN A O 1
ATOM 958 N N . ALA A 1 124 ? 6.088 1.213 -17.374 1.00 97.00 124 ALA A N 1
ATOM 959 C CA . ALA A 1 124 ? 5.917 0.495 -16.110 1.00 97.00 124 ALA A CA 1
ATOM 960 C C . ALA A 1 124 ? 5.585 1.458 -14.958 1.00 97.00 124 ALA A C 1
ATOM 962 O O . ALA A 1 124 ? 4.706 1.191 -14.142 1.00 97.00 124 ALA A O 1
ATOM 963 N N . LEU A 1 125 ? 6.247 2.617 -14.909 1.00 95.69 125 LEU A N 1
ATOM 964 C CA . LEU A 1 125 ? 6.020 3.644 -13.893 1.00 95.69 125 LEU A CA 1
ATOM 965 C C . LEU A 1 125 ? 4.645 4.320 -14.025 1.00 95.69 125 LEU A C 1
ATOM 967 O O . LEU A 1 125 ? 4.005 4.619 -13.012 1.00 95.69 125 LEU A O 1
ATOM 971 N N . GLN A 1 126 ? 4.182 4.574 -15.251 1.00 96.31 126 GLN A N 1
ATOM 972 C CA . GLN A 1 126 ? 2.842 5.113 -15.504 1.00 96.31 126 GLN A CA 1
ATOM 973 C C . GLN A 1 126 ? 1.754 4.134 -15.047 1.00 96.31 126 GLN A C 1
ATOM 975 O O . GLN A 1 126 ? 0.794 4.537 -14.380 1.00 96.31 126 GLN A O 1
ATOM 980 N N . GLU A 1 127 ? 1.925 2.846 -15.344 1.00 97.12 127 GLU A N 1
ATOM 981 C CA . GLU A 1 127 ? 1.002 1.811 -14.885 1.00 97.12 127 GLU A CA 1
ATOM 982 C C . GLU A 1 127 ? 1.059 1.648 -13.359 1.00 97.12 127 GLU A C 1
ATOM 984 O O . GLU A 1 127 ? 0.008 1.631 -12.714 1.00 97.12 127 GLU A O 1
ATOM 989 N N . ALA A 1 128 ? 2.257 1.630 -12.761 1.00 96.62 128 ALA A N 1
ATOM 990 C CA . ALA A 1 128 ? 2.438 1.580 -11.309 1.00 96.62 128 ALA A CA 1
ATOM 991 C C . ALA A 1 128 ? 1.703 2.738 -10.633 1.00 96.62 128 ALA A C 1
ATOM 993 O O . ALA A 1 128 ? 0.897 2.518 -9.738 1.00 96.62 128 ALA A O 1
ATOM 994 N N . THR A 1 129 ? 1.886 3.961 -11.135 1.00 96.00 129 THR A N 1
ATOM 995 C CA . THR A 1 129 ? 1.203 5.157 -10.624 1.00 96.00 129 THR A CA 1
ATOM 996 C C . THR A 1 129 ? -0.317 5.012 -10.681 1.00 96.00 129 THR A C 1
ATOM 998 O O . THR A 1 129 ? -1.016 5.375 -9.735 1.00 96.00 129 THR A O 1
ATOM 1001 N N . THR A 1 130 ? -0.845 4.486 -11.786 1.00 96.62 130 THR A N 1
ATOM 1002 C CA . THR A 1 130 ? -2.289 4.286 -11.969 1.00 96.62 130 THR A CA 1
ATOM 1003 C C . THR A 1 130 ? -2.833 3.260 -10.977 1.00 96.62 130 THR A C 1
ATOM 1005 O O . THR A 1 130 ? -3.829 3.520 -10.297 1.00 96.62 130 THR A O 1
ATOM 1008 N N . LYS A 1 131 ? -2.139 2.128 -10.826 1.00 96.81 131 LYS A N 1
ATOM 1009 C CA . LYS A 1 131 ? -2.495 1.078 -9.867 1.00 96.81 131 LYS A CA 1
ATOM 1010 C C . LYS A 1 131 ? -2.400 1.572 -8.423 1.00 96.81 131 LYS A C 1
ATOM 1012 O O . LYS A 1 131 ? -3.328 1.341 -7.654 1.00 96.81 131 LYS A O 1
ATOM 1017 N N . THR A 1 132 ? -1.366 2.337 -8.072 1.00 96.38 132 THR A N 1
ATOM 1018 C CA . THR A 1 132 ? -1.238 2.954 -6.743 1.00 96.38 132 THR A CA 1
ATOM 1019 C C . THR A 1 132 ? -2.369 3.939 -6.460 1.00 96.38 132 THR A C 1
ATOM 1021 O O . THR A 1 132 ? -2.943 3.904 -5.377 1.00 96.38 132 THR A O 1
ATOM 1024 N N . LYS A 1 133 ? -2.758 4.789 -7.421 1.00 95.44 133 LYS A N 1
ATOM 1025 C CA . LYS A 1 133 ? -3.904 5.704 -7.248 1.00 95.44 133 LYS A CA 1
ATOM 1026 C C . LYS A 1 133 ? -5.191 4.948 -6.921 1.00 95.44 133 LYS A C 1
ATOM 1028 O O . LYS A 1 133 ? -5.944 5.369 -6.049 1.00 95.44 133 LYS A O 1
ATOM 1033 N N . SER A 1 134 ? -5.420 3.821 -7.595 1.00 95.31 134 SER A N 1
ATOM 1034 C CA . SER A 1 134 ? -6.557 2.946 -7.301 1.00 95.31 134 SER A CA 1
ATOM 1035 C C . SER A 1 134 ? -6.439 2.294 -5.917 1.00 95.31 134 SER A C 1
ATOM 1037 O O . SER A 1 134 ? -7.416 2.270 -5.165 1.00 95.31 134 SER A O 1
ATOM 1039 N N . ALA A 1 135 ? -5.239 1.825 -5.555 1.00 94.88 135 ALA A N 1
ATOM 1040 C CA . ALA A 1 135 ? -4.947 1.217 -4.255 1.00 94.88 135 ALA A CA 1
ATOM 1041 C C . ALA A 1 135 ? -5.197 2.182 -3.081 1.00 94.88 135 ALA A C 1
ATOM 1043 O O . ALA A 1 135 ? -5.717 1.781 -2.043 1.00 94.88 135 ALA A O 1
ATOM 1044 N N . LEU A 1 136 ? -4.877 3.467 -3.276 1.00 95.44 136 LEU A N 1
ATOM 1045 C CA . LEU A 1 136 ? -4.939 4.516 -2.254 1.00 95.44 136 LEU A CA 1
ATOM 1046 C C . LEU A 1 136 ? -6.221 5.363 -2.297 1.00 95.44 136 LEU A C 1
ATOM 1048 O O . LEU A 1 136 ? -6.318 6.372 -1.599 1.00 95.44 136 LEU A O 1
ATOM 1052 N N . LYS A 1 137 ? -7.233 4.983 -3.088 1.00 94.12 137 LYS A N 1
ATOM 1053 C CA . LYS A 1 137 ? -8.443 5.800 -3.301 1.00 94.12 137 LYS A CA 1
ATOM 1054 C C . LYS A 1 137 ? -9.145 6.206 -1.995 1.00 94.12 137 LYS A C 1
ATOM 1056 O O . LYS A 1 137 ? -9.647 7.326 -1.898 1.00 94.12 137 LYS A O 1
ATOM 1061 N N . LYS A 1 138 ? -9.166 5.331 -0.980 1.00 92.56 138 LYS A N 1
ATOM 1062 C CA . LYS A 1 138 ? -9.827 5.606 0.311 1.00 92.56 138 LYS A CA 1
ATOM 1063 C C . LYS A 1 138 ? -9.104 6.666 1.154 1.00 92.56 138 LYS A C 1
ATOM 1065 O O . LYS A 1 138 ? -9.738 7.284 2.003 1.00 92.56 138 LYS A O 1
ATOM 1070 N N . PHE A 1 139 ? -7.823 6.933 0.889 1.00 90.50 139 PHE A N 1
ATOM 1071 C CA . PHE A 1 139 ? -7.030 7.916 1.633 1.00 90.50 139 PHE A CA 1
ATOM 1072 C C . PHE A 1 139 ? -7.334 9.375 1.259 1.00 90.50 139 PHE A C 1
ATOM 1074 O O . PHE A 1 139 ? -6.867 10.278 1.948 1.00 90.50 139 PHE A O 1
ATOM 1081 N N . LYS A 1 140 ? -8.109 9.629 0.189 1.00 90.31 140 LYS A N 1
ATOM 1082 C CA . LYS A 1 140 ? -8.483 10.986 -0.271 1.00 90.31 140 LYS A CA 1
ATOM 1083 C C . LYS A 1 140 ? -7.271 11.907 -0.523 1.00 90.31 140 LYS A C 1
ATOM 1085 O O . LYS A 1 140 ? -7.320 13.107 -0.254 1.00 90.31 140 LYS A O 1
ATOM 1090 N N . ILE A 1 141 ? -6.187 11.332 -1.038 1.00 91.19 141 ILE A N 1
ATOM 1091 C CA . ILE A 1 141 ? -4.943 12.037 -1.366 1.00 91.19 141 ILE A CA 1
ATOM 1092 C C . ILE A 1 141 ? -5.012 12.577 -2.801 1.00 91.19 141 ILE A C 1
ATOM 1094 O O . ILE A 1 141 ? -5.543 11.909 -3.691 1.00 91.19 141 ILE A O 1
ATOM 1098 N N . ASP A 1 142 ? -4.438 13.758 -3.043 1.00 90.12 142 ASP A N 1
ATOM 1099 C CA . ASP A 1 142 ? -4.287 14.312 -4.395 1.00 90.12 142 ASP A CA 1
ATOM 1100 C C . ASP A 1 142 ? -3.475 13.353 -5.310 1.00 90.12 142 ASP A C 1
ATOM 1102 O O . ASP A 1 142 ? -2.309 13.046 -5.018 1.00 90.12 142 ASP A O 1
ATOM 1106 N N . PRO A 1 143 ? -4.042 12.900 -6.450 1.00 89.94 143 PRO A N 1
ATOM 1107 C CA . PRO A 1 143 ? -3.369 12.010 -7.397 1.00 89.94 143 PRO A CA 1
ATOM 1108 C C . PRO A 1 143 ? -2.001 12.500 -7.898 1.00 89.94 143 PRO A C 1
ATOM 1110 O O . PRO A 1 143 ? -1.153 11.678 -8.267 1.00 89.94 143 PRO A O 1
ATOM 1113 N N . LEU A 1 144 ? -1.761 13.813 -7.944 1.00 90.81 144 LEU A N 1
ATOM 1114 C CA . LEU A 1 144 ? -0.462 14.360 -8.340 1.00 90.81 144 LEU A CA 1
ATOM 1115 C C . LEU A 1 144 ? 0.615 14.041 -7.298 1.00 90.81 144 LEU A C 1
ATOM 1117 O O . LEU A 1 144 ? 1.708 13.617 -7.663 1.00 90.81 144 LEU A O 1
ATOM 1121 N N . LYS A 1 145 ? 0.282 14.122 -6.004 1.00 92.38 145 LYS A N 1
ATOM 1122 C CA . LYS A 1 145 ? 1.217 13.814 -4.909 1.00 92.38 145 LYS A CA 1
ATOM 1123 C C . LYS A 1 145 ? 1.589 12.338 -4.874 1.00 92.38 145 LYS A C 1
ATOM 1125 O O . LYS A 1 145 ? 2.753 12.003 -4.679 1.00 92.38 145 LYS A O 1
ATOM 1130 N N . ILE A 1 146 ? 0.623 11.466 -5.168 1.00 92.56 146 ILE A N 1
ATOM 1131 C CA . ILE A 1 146 ? 0.870 10.026 -5.331 1.00 92.56 146 ILE A CA 1
ATOM 1132 C C . ILE A 1 146 ? 1.890 9.785 -6.451 1.00 92.56 146 ILE A C 1
ATOM 1134 O O . ILE A 1 146 ? 2.810 8.992 -6.286 1.00 92.56 146 ILE A O 1
ATOM 1138 N N . THR A 1 147 ? 1.759 10.493 -7.577 1.00 92.31 147 THR A N 1
ATOM 1139 C CA . THR A 1 147 ? 2.647 10.320 -8.740 1.00 92.31 147 THR A CA 1
ATOM 1140 C C . THR A 1 147 ? 4.105 10.645 -8.401 1.00 92.31 147 THR A C 1
ATOM 1142 O O . THR A 1 147 ? 5.005 9.906 -8.800 1.00 92.31 147 THR A O 1
ATOM 1145 N N . ASP A 1 148 ? 4.345 11.717 -7.646 1.00 91.38 148 ASP A N 1
ATOM 1146 C CA . ASP A 1 148 ? 5.696 12.100 -7.223 1.00 91.38 148 ASP A CA 1
ATOM 1147 C C . ASP A 1 148 ? 6.274 11.113 -6.200 1.00 91.38 148 ASP A C 1
ATOM 1149 O O . ASP A 1 148 ? 7.438 10.724 -6.295 1.00 91.38 148 ASP A O 1
ATOM 1153 N N . CYS A 1 149 ? 5.452 10.631 -5.267 1.00 93.88 149 CYS A N 1
ATOM 1154 C CA . CYS A 1 149 ? 5.887 9.656 -4.271 1.00 93.88 149 CYS A CA 1
ATOM 1155 C C . CYS A 1 149 ? 6.206 8.284 -4.888 1.00 93.88 149 CYS A C 1
ATOM 1157 O O . CYS A 1 149 ? 7.246 7.716 -4.578 1.00 93.88 149 CYS A O 1
ATOM 1159 N N . VAL A 1 150 ? 5.420 7.786 -5.852 1.00 93.56 150 VAL A N 1
ATOM 1160 C CA . VAL A 1 150 ? 5.716 6.521 -6.566 1.00 93.56 150 VAL A CA 1
ATOM 1161 C C . VAL A 1 150 ? 7.090 6.556 -7.260 1.00 93.56 150 VAL A C 1
ATOM 1163 O O . VAL A 1 150 ? 7.789 5.540 -7.346 1.00 93.56 150 VAL A O 1
ATOM 1166 N N . LYS A 1 151 ? 7.515 7.725 -7.754 1.00 90.00 151 LYS A N 1
ATOM 1167 C CA . LYS A 1 151 ? 8.842 7.894 -8.367 1.00 90.00 151 LYS A CA 1
ATOM 1168 C C . LYS A 1 151 ? 9.969 7.745 -7.349 1.00 90.00 151 LYS A C 1
ATOM 1170 O O . LYS A 1 151 ? 10.956 7.084 -7.671 1.00 90.00 151 LYS A O 1
ATOM 1175 N N . ASN A 1 152 ? 9.781 8.287 -6.148 1.00 85.94 152 ASN A N 1
ATOM 1176 C CA . ASN A 1 152 ? 10.823 8.433 -5.131 1.00 85.94 152 ASN A CA 1
ATOM 1177 C C . ASN A 1 152 ? 10.844 7.310 -4.080 1.00 85.94 152 ASN A C 1
ATOM 1179 O O . ASN A 1 152 ? 11.861 7.125 -3.420 1.00 85.94 152 ASN A O 1
ATOM 1183 N N . THR A 1 153 ? 9.759 6.550 -3.917 1.00 85.69 153 THR A N 1
ATOM 1184 C CA . THR A 1 153 ? 9.719 5.418 -2.983 1.00 85.69 153 THR A CA 1
ATOM 1185 C C . THR A 1 153 ? 10.489 4.215 -3.541 1.00 85.69 153 THR A C 1
ATOM 1187 O O . THR A 1 153 ? 10.454 3.935 -4.749 1.00 85.69 153 THR A O 1
ATOM 1190 N N . GLY A 1 154 ? 11.182 3.501 -2.644 1.00 72.94 154 GLY A N 1
ATOM 1191 C CA . GLY A 1 154 ? 11.845 2.233 -2.938 1.00 72.94 154 GLY A CA 1
ATOM 1192 C C . GLY A 1 154 ? 10.848 1.222 -3.503 1.00 72.94 154 GLY A C 1
ATOM 1193 O O . GLY A 1 154 ? 9.802 0.968 -2.912 1.00 72.94 154 GLY A O 1
ATOM 1194 N N . LYS A 1 155 ? 11.156 0.690 -4.682 1.00 81.38 155 LYS A N 1
ATOM 1195 C CA . LYS A 1 155 ? 10.327 -0.263 -5.427 1.00 81.38 155 LYS A CA 1
ATOM 1196 C C . LYS A 1 155 ? 11.215 -1.390 -5.919 1.00 81.38 155 LYS A C 1
ATOM 1198 O O . LYS A 1 155 ? 12.357 -1.134 -6.299 1.00 81.38 155 LYS A O 1
ATOM 1203 N N . SER A 1 156 ? 10.687 -2.609 -5.929 1.00 87.31 156 SER A N 1
ATOM 1204 C CA . SER A 1 156 ? 11.387 -3.709 -6.584 1.00 87.31 156 SER A CA 1
ATOM 1205 C C . SER A 1 156 ? 11.186 -3.575 -8.090 1.00 87.31 156 SER A C 1
ATOM 1207 O O . SER A 1 156 ? 10.059 -3.361 -8.549 1.00 87.31 156 SER A O 1
ATOM 1209 N N . VAL A 1 157 ? 12.280 -3.628 -8.846 1.00 91.69 157 VAL A N 1
ATOM 1210 C CA . VAL A 1 157 ? 12.272 -3.468 -10.301 1.00 91.69 157 VAL A CA 1
ATOM 1211 C C . VAL A 1 157 ? 12.958 -4.673 -10.921 1.00 91.69 157 VAL A C 1
ATOM 1213 O O . VAL A 1 157 ? 14.176 -4.804 -10.838 1.00 91.69 157 VAL A O 1
ATOM 1216 N N . ASP A 1 158 ? 12.171 -5.510 -11.586 1.00 92.81 158 ASP A N 1
ATOM 1217 C CA . ASP A 1 158 ? 12.673 -6.626 -12.375 1.00 92.81 158 ASP A CA 1
ATOM 1218 C C . ASP A 1 158 ? 12.779 -6.200 -13.835 1.00 92.81 158 ASP A C 1
ATOM 1220 O O . ASP A 1 158 ? 11.835 -5.652 -14.413 1.00 92.81 158 ASP A O 1
ATOM 1224 N N . LYS A 1 159 ? 13.921 -6.473 -14.458 1.00 94.44 159 LYS A N 1
ATOM 1225 C CA . LYS A 1 159 ? 14.186 -6.120 -15.852 1.00 94.44 159 LYS A CA 1
ATOM 1226 C C . LYS A 1 159 ? 14.547 -7.370 -16.643 1.00 94.44 159 LYS A C 1
ATOM 1228 O O . LYS A 1 159 ? 15.350 -8.180 -16.189 1.00 94.44 159 LYS A O 1
ATOM 1233 N N . LYS A 1 160 ? 13.954 -7.513 -17.826 1.00 94.56 160 LYS A N 1
ATOM 1234 C CA . LYS A 1 160 ? 14.285 -8.544 -18.813 1.00 94.56 160 LYS A CA 1
ATOM 1235 C C . LYS A 1 160 ? 14.618 -7.868 -20.132 1.00 94.56 160 LYS A C 1
ATOM 1237 O O . LYS A 1 160 ? 13.882 -6.983 -20.559 1.00 94.56 160 LYS A O 1
ATOM 1242 N N . GLU A 1 161 ? 15.710 -8.291 -20.746 1.00 95.25 161 GLU A N 1
ATOM 1243 C CA . GLU A 1 161 ? 16.221 -7.757 -22.006 1.00 95.25 161 GLU A CA 1
ATOM 1244 C C . GLU A 1 161 ? 16.466 -8.935 -22.947 1.00 95.25 161 GLU A C 1
ATOM 1246 O O . GLU A 1 161 ? 17.068 -9.931 -22.544 1.00 95.25 161 GLU A O 1
ATOM 1251 N N . ASP A 1 162 ? 15.979 -8.831 -24.176 1.00 95.06 162 ASP A N 1
ATOM 1252 C CA . ASP A 1 162 ? 16.144 -9.833 -25.223 1.00 95.06 162 ASP A CA 1
ATOM 1253 C C . ASP A 1 162 ? 16.482 -9.136 -26.545 1.00 95.06 162 ASP A C 1
ATOM 1255 O O . ASP A 1 162 ? 15.880 -8.122 -26.896 1.00 95.06 162 ASP A O 1
ATOM 1259 N N . PHE A 1 163 ? 17.461 -9.646 -27.289 1.00 93.69 163 PHE A N 1
ATOM 1260 C CA . PHE A 1 163 ? 17.845 -9.055 -28.570 1.00 93.69 163 PHE A CA 1
ATOM 1261 C C . PHE A 1 163 ? 17.200 -9.817 -29.727 1.00 93.69 163 PHE A C 1
ATOM 1263 O O . PHE A 1 163 ? 17.507 -10.982 -29.982 1.00 93.69 163 PHE A O 1
ATOM 1270 N N . LYS A 1 164 ? 16.355 -9.125 -30.495 1.00 93.62 164 LYS A N 1
ATOM 1271 C CA . LYS A 1 164 ? 15.653 -9.681 -31.654 1.00 93.62 164 LYS A CA 1
ATOM 1272 C C . LYS A 1 164 ? 16.277 -9.175 -32.947 1.00 93.62 164 LYS A C 1
ATOM 1274 O O . LYS A 1 164 ? 16.183 -7.993 -33.297 1.00 93.62 164 LYS A O 1
ATOM 1279 N N . LYS A 1 165 ? 16.895 -10.089 -33.703 1.00 91.38 165 LYS A N 1
ATOM 1280 C CA . LYS A 1 165 ? 17.503 -9.780 -35.006 1.00 91.38 165 LYS A CA 1
ATOM 1281 C C . LYS A 1 165 ? 16.462 -9.142 -35.937 1.00 91.38 165 LYS A C 1
ATOM 1283 O O . LYS A 1 165 ? 15.429 -9.738 -36.210 1.00 91.38 165 LYS A O 1
ATOM 1288 N N . GLY A 1 166 ? 16.753 -7.936 -36.428 1.00 92.19 166 GLY A N 1
ATOM 1289 C CA . GLY A 1 166 ? 15.862 -7.166 -37.307 1.00 92.19 166 GLY A CA 1
ATOM 1290 C C . GLY A 1 166 ? 14.834 -6.279 -36.590 1.00 92.19 166 GLY A C 1
ATOM 1291 O O . GLY A 1 166 ? 14.181 -5.482 -37.255 1.00 92.19 166 GLY A O 1
ATOM 1292 N N . SER A 1 167 ? 14.709 -6.362 -35.261 1.00 89.19 167 SER A N 1
ATOM 1293 C CA . SER A 1 167 ? 13.775 -5.538 -34.468 1.00 89.19 167 SER A CA 1
ATOM 1294 C C . SER A 1 167 ? 14.461 -4.726 -33.363 1.00 89.19 167 SER A C 1
ATOM 1296 O O . SER A 1 167 ? 13.905 -3.728 -32.914 1.00 89.19 167 SER A O 1
ATOM 1298 N N . GLY A 1 168 ? 15.680 -5.101 -32.964 1.00 95.31 168 GLY A N 1
ATOM 1299 C CA . GLY A 1 168 ? 16.438 -4.426 -31.910 1.00 95.31 168 GLY A CA 1
ATOM 1300 C C . GLY A 1 168 ? 16.284 -5.103 -30.549 1.00 95.31 168 GLY A C 1
ATOM 1301 O O . GLY A 1 168 ? 16.026 -6.302 -30.468 1.00 95.31 168 GLY A O 1
ATOM 1302 N N . TRP A 1 169 ? 16.465 -4.331 -29.482 1.00 97.06 169 TRP A N 1
ATOM 1303 C CA . TRP A 1 169 ? 16.301 -4.766 -28.099 1.00 97.06 169 TRP A CA 1
ATOM 1304 C C . TRP A 1 169 ? 14.834 -4.728 -27.688 1.00 97.06 169 TRP A C 1
ATOM 1306 O O . TRP A 1 169 ? 14.199 -3.678 -27.737 1.00 97.06 169 TRP A O 1
ATOM 1316 N N . ASP A 1 170 ? 14.322 -5.872 -27.257 1.00 97.00 170 ASP A N 1
ATOM 1317 C CA . ASP A 1 170 ? 13.049 -6.047 -26.576 1.00 97.00 170 ASP A CA 1
ATOM 1318 C C . ASP A 1 170 ? 13.293 -6.004 -25.064 1.00 97.00 170 ASP A C 1
ATOM 1320 O O . ASP A 1 170 ? 13.986 -6.853 -24.501 1.00 97.00 170 ASP A O 1
ATOM 1324 N N . VAL A 1 171 ? 12.759 -4.979 -24.404 1.00 97.12 171 VAL A N 1
ATOM 1325 C CA . VAL A 1 1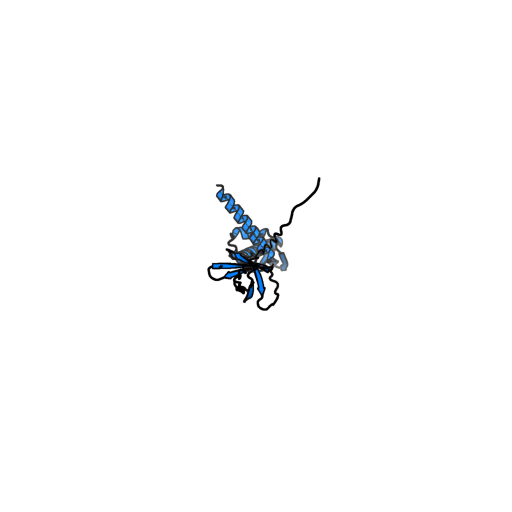71 ? 12.936 -4.764 -22.970 1.00 97.12 171 VAL A CA 1
ATOM 1326 C C . VAL A 1 171 ? 11.585 -4.784 -22.272 1.00 97.12 171 VAL A C 1
ATOM 1328 O O . VAL A 1 171 ? 10.664 -4.054 -22.638 1.00 97.12 171 VAL A O 1
ATOM 1331 N N . SER A 1 172 ? 11.489 -5.578 -21.206 1.00 96.75 172 SER A N 1
ATOM 1332 C CA . SER A 1 172 ? 10.347 -5.633 -20.296 1.00 96.75 172 SER A CA 1
ATOM 1333 C C . SER A 1 172 ? 10.787 -5.250 -18.886 1.00 96.75 172 SER A C 1
ATOM 1335 O O . SER A 1 172 ? 11.668 -5.880 -18.303 1.00 96.75 172 SER A O 1
ATOM 1337 N N . VAL A 1 173 ? 10.119 -4.263 -18.296 1.00 97.50 173 VAL A N 1
ATOM 1338 C CA . VAL A 1 173 ? 10.342 -3.813 -16.915 1.00 97.50 173 VAL A CA 1
ATOM 1339 C C . VAL A 1 173 ? 9.099 -4.116 -16.091 1.00 97.50 173 VAL A C 1
ATOM 1341 O O . VAL A 1 173 ? 8.000 -3.733 -16.478 1.00 97.50 173 VAL A O 1
ATOM 1344 N N . THR A 1 174 ? 9.261 -4.781 -14.950 1.00 97.19 174 THR A N 1
ATOM 1345 C CA . THR A 1 174 ? 8.198 -5.010 -13.966 1.00 97.19 174 THR A CA 1
ATOM 1346 C C . THR A 1 174 ? 8.521 -4.250 -12.687 1.00 97.19 174 THR A C 1
ATOM 1348 O O . THR A 1 174 ? 9.596 -4.412 -12.123 1.00 97.19 174 THR A O 1
ATOM 1351 N N . ILE A 1 175 ? 7.591 -3.425 -12.219 1.00 96.88 175 ILE A N 1
ATOM 1352 C CA . ILE A 1 175 ? 7.658 -2.734 -10.932 1.00 96.88 175 ILE A CA 1
ATOM 1353 C C . I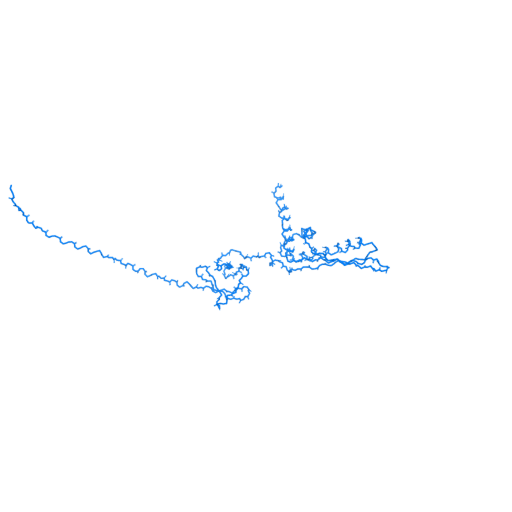LE A 1 175 ? 6.703 -3.438 -9.971 1.00 96.88 175 ILE A C 1
ATOM 1355 O O . ILE A 1 175 ? 5.505 -3.540 -10.249 1.00 96.88 175 ILE A O 1
ATOM 1359 N N . LEU A 1 176 ? 7.230 -3.896 -8.838 1.00 96.25 176 LEU A N 1
ATOM 1360 C CA . LEU A 1 176 ? 6.462 -4.486 -7.747 1.00 96.25 176 LEU A CA 1
ATOM 1361 C C . LEU A 1 176 ? 6.478 -3.542 -6.544 1.00 96.25 176 LEU A C 1
ATOM 1363 O O . LEU A 1 176 ? 7.538 -3.091 -6.100 1.00 96.25 176 LEU A O 1
ATOM 1367 N N . ILE A 1 177 ? 5.290 -3.246 -6.020 1.00 95.62 177 ILE A N 1
ATOM 1368 C CA . ILE A 1 177 ? 5.109 -2.460 -4.797 1.00 95.62 177 ILE A CA 1
ATOM 1369 C C . ILE A 1 177 ? 4.227 -3.292 -3.866 1.00 95.62 177 ILE A C 1
ATOM 1371 O O . ILE A 1 177 ? 3.076 -3.586 -4.185 1.00 95.62 177 ILE A O 1
ATOM 1375 N N . ASN A 1 178 ? 4.800 -3.708 -2.742 1.00 94.62 178 ASN A N 1
ATOM 1376 C CA . ASN A 1 178 ? 4.123 -4.466 -1.693 1.00 94.62 178 ASN A CA 1
ATOM 1377 C C . ASN A 1 178 ? 3.325 -3.537 -0.758 1.00 94.62 178 ASN A C 1
ATOM 1379 O O . ASN A 1 178 ? 3.301 -2.318 -0.940 1.00 94.62 178 ASN A O 1
ATOM 1383 N N . LYS A 1 179 ? 2.694 -4.122 0.262 1.00 94.00 179 LYS A N 1
ATOM 1384 C CA . LYS A 1 179 ? 1.852 -3.417 1.234 1.00 94.00 179 LYS A CA 1
ATOM 1385 C C . LYS A 1 179 ? 2.599 -2.280 1.923 1.00 94.00 179 LYS A C 1
ATOM 1387 O O . LYS A 1 179 ? 2.127 -1.147 1.914 1.00 94.00 179 LYS A O 1
ATOM 1392 N N . ASP A 1 180 ? 3.800 -2.559 2.422 1.00 92.19 180 ASP A N 1
ATOM 1393 C CA . ASP A 1 180 ? 4.643 -1.566 3.097 1.00 92.19 180 ASP A CA 1
ATOM 1394 C C . ASP A 1 180 ? 5.055 -0.432 2.151 1.00 92.19 180 ASP A C 1
ATOM 1396 O O . ASP A 1 180 ? 5.068 0.740 2.533 1.00 92.19 180 ASP A O 1
ATOM 1400 N N . GLY A 1 181 ? 5.330 -0.757 0.884 1.00 94.38 181 GLY A N 1
ATOM 1401 C CA . GLY A 1 181 ? 5.585 0.227 -0.162 1.00 94.38 181 GLY A CA 1
ATOM 1402 C C . GLY A 1 181 ? 4.368 1.112 -0.446 1.00 94.38 181 GLY A C 1
ATOM 1403 O O . GLY A 1 181 ? 4.517 2.327 -0.577 1.00 94.38 181 GLY A O 1
ATOM 1404 N N . LEU A 1 182 ? 3.158 0.543 -0.494 1.00 95.69 182 LEU A N 1
ATOM 1405 C CA . LEU A 1 182 ? 1.914 1.302 -0.667 1.00 95.69 182 LEU A CA 1
ATOM 1406 C C . LEU A 1 182 ? 1.651 2.244 0.517 1.00 95.69 182 LEU A C 1
ATOM 1408 O O . LEU A 1 182 ? 1.312 3.406 0.288 1.00 95.69 182 LEU A O 1
ATOM 1412 N N . LEU A 1 183 ? 1.859 1.779 1.753 1.00 94.25 183 LEU A N 1
ATOM 1413 C CA . LEU A 1 183 ? 1.756 2.610 2.958 1.00 94.25 183 LEU A CA 1
ATOM 1414 C C . LEU A 1 183 ? 2.794 3.738 2.948 1.00 94.25 183 LEU A C 1
ATOM 1416 O O . LEU A 1 183 ? 2.445 4.900 3.129 1.00 94.25 183 LEU A O 1
ATOM 1420 N N . SER A 1 184 ? 4.044 3.430 2.597 1.00 94.69 184 SER A N 1
ATOM 1421 C CA . SER A 1 184 ? 5.115 4.430 2.478 1.00 94.69 184 SER A CA 1
ATOM 1422 C C . SER A 1 184 ? 4.794 5.511 1.436 1.00 94.69 184 SER A C 1
ATOM 1424 O O . SER A 1 184 ? 5.111 6.689 1.625 1.00 94.69 184 SER A O 1
ATOM 1426 N N . ILE A 1 185 ? 4.151 5.135 0.323 1.00 95.19 185 ILE A N 1
ATOM 1427 C CA . ILE A 1 185 ? 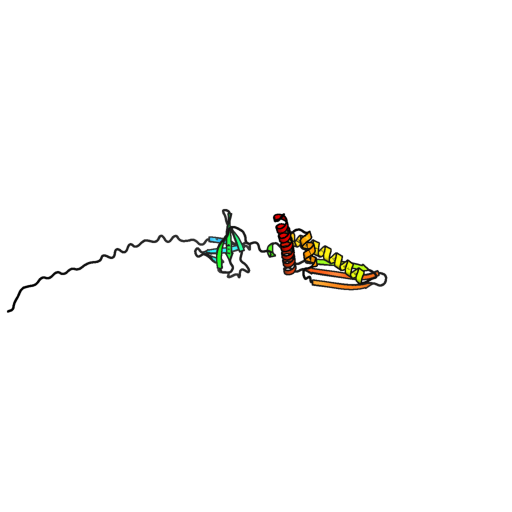3.686 6.092 -0.691 1.00 95.19 185 ILE A CA 1
ATOM 1428 C C . ILE A 1 185 ? 2.534 6.945 -0.149 1.00 95.19 185 ILE A C 1
ATOM 1430 O O . ILE A 1 185 ? 2.527 8.157 -0.380 1.00 95.19 185 ILE A O 1
ATOM 1434 N N . ALA A 1 186 ? 1.578 6.344 0.566 1.00 94.38 186 ALA A N 1
ATOM 1435 C CA . ALA A 1 186 ? 0.475 7.071 1.189 1.00 94.38 186 ALA A CA 1
ATOM 1436 C C . ALA A 1 186 ? 0.992 8.117 2.191 1.00 94.38 186 ALA A C 1
ATOM 1438 O O . ALA A 1 186 ? 0.603 9.284 2.111 1.00 94.38 186 ALA A O 1
ATOM 1439 N N . ASP A 1 187 ? 1.938 7.735 3.050 1.00 93.31 187 ASP A N 1
ATOM 1440 C CA . ASP A 1 187 ? 2.581 8.618 4.028 1.00 93.31 187 ASP A CA 1
ATOM 1441 C C . ASP A 1 187 ? 3.338 9.769 3.372 1.00 93.31 187 ASP A C 1
ATOM 1443 O O . ASP A 1 187 ? 3.195 10.931 3.766 1.00 93.31 187 ASP A O 1
ATOM 1447 N N . CYS A 1 188 ? 4.133 9.466 2.342 1.00 94.31 188 CYS A N 1
ATOM 1448 C CA . CYS A 1 188 ? 4.817 10.482 1.549 1.00 94.31 188 CYS A CA 1
ATOM 1449 C C . CYS A 1 188 ? 3.813 11.495 0.982 1.00 94.31 188 CYS A C 1
ATOM 1451 O O . CYS A 1 188 ? 3.986 12.707 1.133 1.00 94.31 188 CYS A O 1
ATOM 1453 N N . ALA A 1 189 ? 2.730 11.012 0.373 1.00 93.69 189 ALA A N 1
ATOM 1454 C CA . ALA A 1 189 ? 1.795 11.873 -0.331 1.00 93.69 189 ALA A CA 1
ATOM 1455 C C . ALA A 1 189 ? 0.945 12.727 0.631 1.00 93.69 189 ALA A C 1
ATOM 1457 O O . ALA A 1 189 ? 0.727 13.909 0.348 1.00 93.69 189 ALA A O 1
ATOM 1458 N N . LYS A 1 190 ? 0.562 12.190 1.800 1.00 92.25 190 LYS A N 1
ATOM 1459 C CA . LYS A 1 190 ? -0.071 12.953 2.894 1.00 92.25 190 LYS A CA 1
ATOM 1460 C C . LYS A 1 190 ? 0.817 14.096 3.386 1.00 92.25 190 LYS A C 1
ATOM 1462 O O . LYS A 1 190 ? 0.385 15.245 3.395 1.00 92.25 190 LYS A O 1
ATOM 1467 N N . LYS A 1 191 ? 2.092 13.819 3.694 1.00 90.62 191 LYS A N 1
ATOM 1468 C CA . LYS A 1 191 ? 3.048 14.842 4.165 1.00 90.62 191 LYS A CA 1
ATOM 1469 C C . LYS A 1 191 ? 3.196 16.000 3.173 1.00 90.62 191 LYS A C 1
ATOM 1471 O O . LYS A 1 191 ? 3.251 17.171 3.565 1.00 90.62 191 LYS A O 1
ATOM 1476 N N . VAL A 1 192 ? 3.236 15.697 1.873 1.00 87.44 192 VAL A N 1
ATOM 1477 C CA . VAL A 1 192 ? 3.298 16.732 0.828 1.00 87.44 192 VAL A CA 1
ATOM 1478 C C . VAL A 1 192 ? 1.984 17.524 0.742 1.00 87.44 192 VAL A C 1
ATOM 1480 O O . VAL A 1 192 ? 2.005 18.733 0.511 1.00 87.44 192 VAL A O 1
ATOM 1483 N N . GLN A 1 193 ? 0.835 16.884 0.950 1.00 85.12 193 GLN A N 1
ATOM 1484 C CA . GLN A 1 193 ? -0.464 17.558 0.968 1.00 85.12 193 GLN A CA 1
ATOM 1485 C C . GLN A 1 193 ? -0.589 18.527 2.160 1.00 85.12 193 GLN A C 1
ATOM 1487 O O . GLN A 1 193 ? -0.918 19.702 1.964 1.00 85.12 193 GLN A O 1
ATOM 1492 N N . ASP A 1 194 ? -0.212 18.105 3.366 1.00 81.12 194 ASP A N 1
ATOM 1493 C CA . ASP A 1 194 ? -0.331 18.916 4.589 1.00 81.12 194 ASP A CA 1
ATOM 1494 C C . ASP A 1 194 ? 0.589 20.149 4.581 1.00 81.12 194 ASP A C 1
ATOM 1496 O O . ASP A 1 194 ? 0.202 21.263 4.963 1.00 81.12 194 ASP A O 1
ATOM 1500 N N . THR A 1 195 ? 1.805 19.994 4.053 1.00 77.50 195 THR A N 1
ATOM 1501 C CA . THR A 1 195 ? 2.747 21.113 3.885 1.00 77.50 195 THR A CA 1
ATOM 1502 C C . THR A 1 195 ? 2.238 22.165 2.895 1.00 77.50 195 THR A C 1
ATOM 1504 O O . THR A 1 195 ? 2.488 23.360 3.085 1.00 77.50 195 THR A O 1
ATOM 1507 N N . THR A 1 196 ? 1.469 21.773 1.871 1.00 72.38 196 THR A N 1
ATOM 1508 C CA . THR A 1 196 ? 0.840 22.732 0.944 1.00 72.38 196 THR A CA 1
ATOM 1509 C C . THR A 1 196 ? -0.373 23.450 1.540 1.00 72.38 196 THR A C 1
ATOM 1511 O O . THR A 1 196 ? -0.555 24.641 1.277 1.00 72.38 196 THR A O 1
ATOM 1514 N N . ALA A 1 197 ? -1.157 22.786 2.396 1.00 67.62 197 ALA A N 1
ATOM 1515 C CA . ALA A 1 197 ? -2.292 23.401 3.087 1.00 67.62 197 ALA A CA 1
ATOM 1516 C C . ALA A 1 197 ? -1.845 24.476 4.094 1.00 67.62 197 ALA A C 1
ATOM 1518 O O . ALA A 1 197 ? -2.448 25.547 4.191 1.00 67.62 197 ALA A O 1
ATOM 1519 N N . THR A 1 198 ? -0.734 24.233 4.792 1.00 64.00 198 THR A N 1
ATOM 1520 C CA . THR A 1 198 ? -0.209 25.145 5.822 1.00 64.00 198 THR A CA 1
ATOM 1521 C C . THR A 1 198 ? 0.328 26.455 5.231 1.00 64.00 198 THR A C 1
ATOM 1523 O O . THR A 1 198 ? 0.176 27.518 5.832 1.00 64.00 198 THR A O 1
ATOM 1526 N N . LYS A 1 199 ? 0.895 26.422 4.015 1.00 62.19 199 LYS A N 1
ATOM 1527 C CA . LYS A 1 199 ? 1.386 27.630 3.323 1.00 62.19 199 LYS A CA 1
ATOM 1528 C C . LYS A 1 199 ? 0.263 28.566 2.861 1.00 62.19 199 LYS A C 1
ATOM 1530 O O . LYS A 1 199 ? 0.489 29.769 2.792 1.00 62.19 199 LYS A O 1
ATOM 1535 N N . LYS A 1 200 ? -0.938 28.048 2.578 1.00 60.88 200 LYS A N 1
ATOM 1536 C CA . LYS A 1 200 ? -2.090 28.868 2.161 1.00 60.88 200 LYS A CA 1
ATOM 1537 C C . LYS A 1 200 ? -2.729 29.666 3.301 1.00 60.88 200 LYS A C 1
ATOM 1539 O O . LYS A 1 200 ? -3.348 30.674 3.018 1.00 60.88 200 LYS A O 1
ATOM 1544 N N . LYS A 1 201 ? -2.573 29.247 4.563 1.00 58.44 201 LYS A N 1
ATOM 1545 C CA . LYS A 1 201 ? -3.143 29.955 5.729 1.00 58.44 201 LYS A CA 1
ATOM 1546 C C . LYS A 1 201 ? -2.299 31.135 6.232 1.00 58.44 201 LYS A C 1
ATOM 1548 O O . LYS A 1 201 ? -2.742 31.848 7.121 1.00 58.44 201 LYS A O 1
ATOM 1553 N N . LYS A 1 202 ? -1.073 31.303 5.725 1.00 54.72 202 LYS A N 1
ATOM 1554 C CA . LYS A 1 202 ? -0.141 32.376 6.125 1.00 54.72 202 LYS A CA 1
ATOM 1555 C C . LYS A 1 202 ? -0.027 33.509 5.094 1.00 54.72 202 LYS A C 1
ATOM 1557 O O . LYS A 1 202 ? 0.830 34.373 5.254 1.00 54.72 202 LYS A O 1
ATOM 1562 N N . LYS A 1 203 ? -0.832 33.471 4.035 1.00 48.44 203 LYS A N 1
ATOM 1563 C CA . LYS A 1 203 ? -1.028 34.572 3.087 1.00 48.44 203 LYS A CA 1
ATOM 1564 C C . LYS A 1 203 ? -2.434 35.107 3.271 1.00 48.44 203 LYS A C 1
ATOM 1566 O O . LYS A 1 203 ? -2.583 36.331 3.105 1.00 48.44 203 LYS A O 1
#

Sequence (203 aa):
MKLGILKFSVLFLIFSTLSIFATKGILTEVQSMELKTPDGLIILLNPDSTWEFKDGIQKEIERDFTVPVGGGKIVLISQNQKWGFVEKEIVYESDLLSLDSISAKGHSVNPDLVTATNAAQKQALQEATTKTKSALKKFKIDPLKITDCVKNTGKSVDKKEDFKKGSGWDVSVTILINKDGLLSIADCAKKVQDTTATKKKKK

Foldseek 3Di:
DDDDDDDDDDDDDDPDDDPPPPPPPPPPPPAWDWDQDPVGFIKTQDPVQFIDGPVNPDDQDPAWWWDQDPPQWIKIQGSVRGIDIDNDTDDDQLNLFPDQKDKFKFKAWDQDPVVRAVRRVVRRLVRVLVVLCVRNVSLPFDSVLLSVLSVVFDWDKDKDWDQDVPTHIIIMIMTMAGNVNSVSSSVSRVVVVVVVVVVVVVD

pLDDT: mean 84.46, std 15.92, range [37.56, 97.5]